Protein AF-A0A3C0GNB1-F1 (afdb_monomer_lite)

Sequence (245 aa):
MWWDGGDRAITAREKATIEEHGPSCYAIPLLPAQAVDPADPWRGLYLPARMPAPSEYGDLTHPDIPLWPDDREDALDKLVHAQGFDFHIVAGDFTEAAMDDDDELYWEELRAWNPEAPEGEWRLAWKGDTEDGPYAWFVRPMALRPEPVTPPAQGIDLRAISMESAPRDGTMLRLLVQFTDHATEDTDGAAWTIGANNHDRDGEDVWKFTGWCWAHDHFTEGKGTPVGWLPLIDGQRDAAPGVGK

Radius of gyration: 29.01 Å; chains: 1; bounding box: 73×46×78 Å

Structure (mmCIF, N/CA/C/O backbone):
data_AF-A0A3C0GNB1-F1
#
_entry.id   AF-A0A3C0GNB1-F1
#
loop_
_atom_site.group_PDB
_atom_site.id
_atom_site.type_symbol
_atom_site.label_atom_id
_atom_site.label_alt_id
_atom_site.label_comp_id
_atom_site.label_asym_id
_atom_site.label_entity_id
_atom_site.label_seq_id
_atom_site.pdbx_PDB_ins_code
_atom_site.Cartn_x
_atom_site.Cartn_y
_atom_site.Cartn_z
_atom_site.occupancy
_atom_site.B_iso_or_equiv
_atom_site.auth_seq_id
_atom_site.auth_comp_id
_atom_site.auth_asym_id
_atom_site.auth_atom_id
_atom_site.pdbx_PDB_model_num
ATOM 1 N N . MET A 1 1 ? -45.255 11.793 -23.478 1.00 52.44 1 MET A N 1
ATOM 2 C CA . MET A 1 1 ? -44.792 13.127 -23.915 1.00 52.44 1 MET A CA 1
ATOM 3 C C . MET A 1 1 ? -43.412 13.291 -23.315 1.00 52.44 1 MET A C 1
ATOM 5 O O . MET A 1 1 ? -43.283 13.064 -22.120 1.00 52.44 1 MET A O 1
ATOM 9 N N . TRP A 1 2 ? -42.394 13.492 -24.146 1.00 49.31 2 TRP A N 1
ATOM 10 C CA . TRP A 1 2 ? -40.985 13.430 -23.744 1.00 49.31 2 TRP A CA 1
ATOM 11 C C . TRP A 1 2 ? -40.424 14.854 -23.712 1.00 49.31 2 TRP A C 1
ATOM 13 O O . TRP A 1 2 ? -40.936 15.705 -24.437 1.00 49.31 2 TRP A O 1
ATOM 23 N N . TRP A 1 3 ? -39.430 15.118 -22.869 1.00 53.75 3 TRP A N 1
ATOM 24 C CA . TRP A 1 3 ? -38.877 16.456 -22.626 1.00 53.75 3 TRP A CA 1
ATOM 25 C C . TRP A 1 3 ? -37.358 16.407 -22.814 1.00 53.75 3 TRP A C 1
ATOM 27 O O . TRP A 1 3 ? -36.751 15.384 -22.505 1.00 53.75 3 TRP A O 1
ATOM 37 N N . ASP A 1 4 ? -36.758 17.470 -23.351 1.00 52.47 4 ASP A N 1
ATOM 38 C CA . ASP A 1 4 ? -35.337 17.521 -23.751 1.00 52.47 4 ASP A CA 1
ATOM 39 C C . ASP A 1 4 ? -34.354 17.798 -22.596 1.00 52.47 4 ASP A C 1
ATOM 41 O O . ASP A 1 4 ? -33.177 18.058 -22.832 1.00 52.47 4 ASP A O 1
ATOM 45 N N . GLY A 1 5 ? -34.826 17.731 -21.348 1.00 57.22 5 GLY A N 1
ATOM 46 C CA . GLY A 1 5 ? -34.067 18.146 -20.166 1.00 57.22 5 GLY A CA 1
ATOM 47 C C . GLY A 1 5 ? -34.302 19.605 -19.751 1.00 57.22 5 GLY A C 1
ATOM 48 O O . GLY A 1 5 ? -33.748 20.020 -18.736 1.00 57.22 5 GLY A O 1
ATOM 49 N N . GLY A 1 6 ? -35.152 20.356 -20.470 1.00 61.50 6 GLY A N 1
ATOM 50 C CA . GLY A 1 6 ? -35.730 21.647 -20.062 1.00 61.50 6 GLY A CA 1
ATOM 51 C C . GLY A 1 6 ? -37.261 21.738 -20.254 1.00 61.50 6 GLY A C 1
ATOM 52 O O . GLY A 1 6 ? -37.946 20.728 -20.421 1.00 61.50 6 GLY A O 1
ATOM 53 N N . ASP A 1 7 ? -37.811 22.965 -20.239 1.00 45.41 7 ASP A N 1
ATOM 54 C CA . ASP A 1 7 ? -39.261 23.283 -20.214 1.00 45.41 7 ASP A CA 1
ATOM 55 C C . ASP A 1 7 ? -39.987 23.197 -21.582 1.00 45.41 7 ASP A C 1
ATOM 57 O O . ASP A 1 7 ? -41.019 23.845 -21.796 1.00 45.41 7 ASP A O 1
ATOM 61 N N . ARG A 1 8 ? -39.515 22.380 -22.538 1.00 60.59 8 ARG A N 1
ATOM 62 C CA . ARG A 1 8 ? -40.229 22.146 -23.814 1.00 60.59 8 ARG A CA 1
ATOM 63 C C . ARG A 1 8 ? -40.469 20.665 -24.112 1.00 60.59 8 ARG A C 1
ATOM 65 O O . ARG A 1 8 ? -39.559 19.843 -24.098 1.00 60.59 8 ARG A O 1
ATOM 72 N N . ALA A 1 9 ? -41.715 20.336 -24.461 1.00 60.81 9 ALA A N 1
ATOM 73 C CA . ALA A 1 9 ? -42.089 18.997 -24.901 1.00 60.81 9 ALA A CA 1
ATOM 74 C C . ALA A 1 9 ? -41.583 18.738 -26.328 1.00 60.81 9 ALA A C 1
ATOM 76 O O . ALA A 1 9 ? -41.831 19.540 -27.235 1.00 60.81 9 ALA A O 1
ATOM 77 N N . ILE A 1 10 ? -40.930 17.593 -26.534 1.00 68.19 10 ILE A N 1
ATOM 78 C CA . ILE A 1 10 ? -40.431 17.147 -27.837 1.00 68.19 10 ILE A CA 1
ATOM 79 C C . ILE A 1 10 ? -41.327 16.074 -28.459 1.00 68.19 10 ILE A C 1
ATOM 81 O O . ILE A 1 10 ? -41.981 15.264 -27.785 1.00 68.19 10 ILE A O 1
ATOM 85 N N . THR A 1 11 ? -41.368 16.085 -29.787 1.00 70.94 11 THR A N 1
ATOM 86 C CA . THR A 1 11 ? -42.137 15.144 -30.602 1.00 70.94 11 THR A CA 1
ATOM 87 C C . THR A 1 11 ? -41.436 13.786 -30.698 1.00 70.94 11 THR A C 1
ATOM 89 O O . THR A 1 11 ? -40.232 13.658 -30.483 1.00 70.94 11 THR A O 1
ATOM 92 N N . ALA A 1 12 ? -42.183 12.736 -31.059 1.00 63.28 12 ALA A N 1
ATOM 93 C CA . ALA A 1 12 ? -41.630 11.383 -31.192 1.00 63.28 12 ALA A CA 1
ATOM 94 C C . ALA A 1 12 ? -40.513 11.279 -32.252 1.00 63.28 12 ALA A C 1
ATOM 96 O O . ALA A 1 12 ? -39.629 10.439 -32.123 1.00 63.28 12 ALA A O 1
ATOM 97 N N . ARG A 1 13 ? -40.535 12.150 -33.271 1.00 59.16 13 ARG A N 1
ATOM 98 C CA . ARG A 1 13 ? -39.501 12.207 -34.311 1.00 59.16 13 ARG A CA 1
ATOM 99 C C . ARG A 1 13 ? -38.210 12.849 -33.798 1.00 59.16 13 ARG A C 1
ATOM 101 O O . ARG A 1 13 ? -37.142 12.345 -34.102 1.00 59.16 13 ARG A O 1
ATOM 108 N N . GLU A 1 14 ? -38.312 13.904 -32.989 1.00 55.66 14 GLU A N 1
ATOM 109 C CA . GLU A 1 14 ? -37.152 14.548 -32.352 1.00 55.66 14 GLU A CA 1
ATOM 110 C C . GLU A 1 14 ? -36.492 13.624 -31.315 1.00 55.66 14 GLU A C 1
ATOM 112 O O . GLU A 1 14 ? -35.269 13.549 -31.260 1.00 55.66 14 GLU A O 1
ATOM 117 N N . LYS A 1 15 ? -37.286 12.852 -30.555 1.00 57.12 15 LYS A N 1
ATOM 118 C CA . LYS A 1 15 ? -36.757 11.830 -29.637 1.00 57.12 15 LYS A CA 1
ATOM 119 C C . LYS A 1 15 ? -35.905 10.789 -30.374 1.00 57.12 15 LYS A C 1
ATOM 121 O O . LYS A 1 15 ? -34.806 10.489 -29.924 1.00 57.12 15 LYS A O 1
ATOM 126 N N . ALA A 1 16 ? -36.399 10.276 -31.502 1.00 53.78 16 ALA A N 1
ATOM 127 C CA . ALA A 1 16 ? -35.681 9.268 -32.278 1.00 53.78 16 ALA A CA 1
ATOM 128 C C . ALA A 1 16 ? -34.313 9.784 -32.755 1.00 53.78 16 ALA A C 1
ATOM 130 O O . ALA A 1 16 ? -33.333 9.065 -32.653 1.00 53.78 16 ALA A O 1
ATOM 131 N N . THR A 1 17 ? -34.222 11.047 -33.183 1.00 52.03 17 THR A N 1
ATOM 132 C CA . THR A 1 17 ? -32.962 11.652 -33.646 1.00 52.03 17 THR A CA 1
ATOM 133 C C . THR A 1 17 ? -31.965 11.918 -32.511 1.00 52.03 17 THR A C 1
ATOM 135 O O . THR A 1 17 ? -30.764 11.801 -32.726 1.00 52.03 17 THR A O 1
ATOM 138 N N . ILE A 1 18 ? -32.431 12.237 -31.298 1.00 56.97 18 ILE A N 1
ATOM 139 C CA . ILE A 1 18 ? -31.560 12.383 -30.115 1.00 56.97 18 ILE A CA 1
ATOM 140 C C . ILE A 1 18 ? -31.020 11.020 -29.663 1.00 56.97 18 ILE A C 1
ATOM 142 O O . ILE A 1 18 ? -29.861 10.924 -29.283 1.00 56.97 18 ILE A O 1
ATOM 146 N N . GLU A 1 19 ? -31.821 9.957 -29.735 1.00 54.28 19 GLU A N 1
ATOM 147 C CA . GLU A 1 19 ? -31.348 8.594 -29.446 1.00 54.28 19 GLU A CA 1
ATOM 148 C C . GLU A 1 19 ? -30.389 8.072 -30.537 1.00 54.28 19 GLU A C 1
ATOM 150 O O . GLU A 1 19 ? -29.497 7.284 -30.237 1.00 54.28 19 GLU A O 1
ATOM 155 N N . GLU A 1 20 ? -30.514 8.554 -31.779 1.00 52.59 20 GLU A N 1
ATOM 156 C CA . GLU A 1 20 ? -29.620 8.214 -32.900 1.00 52.59 20 GLU A CA 1
ATOM 157 C C . GLU A 1 20 ? -28.304 9.026 -32.912 1.00 52.59 20 GLU A C 1
ATOM 159 O O . GLU A 1 20 ? -27.315 8.583 -33.500 1.00 52.59 20 GLU A O 1
ATOM 164 N N . HIS A 1 21 ? -28.271 10.213 -32.283 1.00 44.97 21 HIS A N 1
ATOM 165 C CA . HIS A 1 21 ? -27.144 11.166 -32.340 1.00 44.97 21 HIS A CA 1
ATOM 166 C C . HIS A 1 21 ? -26.703 11.754 -30.984 1.00 44.97 21 HIS A C 1
ATOM 168 O O . HIS A 1 21 ? -25.915 12.702 -30.951 1.00 44.97 21 HIS A O 1
ATOM 174 N N . GLY A 1 22 ? -27.168 11.205 -29.858 1.00 39.59 22 GLY A N 1
ATOM 175 C CA . GLY A 1 22 ? -26.555 11.432 -28.545 1.00 39.59 22 GLY A CA 1
ATOM 176 C C . GLY A 1 22 ? -25.079 11.022 -28.590 1.00 39.59 22 GLY A C 1
ATOM 177 O O . GLY A 1 22 ? -24.733 10.191 -29.432 1.00 39.59 22 GLY A O 1
ATOM 178 N N . PRO A 1 23 ? -24.193 11.617 -27.762 1.00 39.50 23 PRO A N 1
ATOM 179 C CA . PRO A 1 23 ? -22.756 11.398 -27.863 1.00 39.50 23 PRO A CA 1
ATOM 180 C C . PRO A 1 23 ? -22.499 9.900 -27.887 1.00 39.50 23 PRO A C 1
ATOM 182 O O . PRO A 1 23 ? -22.763 9.200 -26.912 1.00 39.50 23 PRO A O 1
ATOM 185 N N . SER A 1 24 ? -22.072 9.442 -29.063 1.00 38.28 24 SER A N 1
ATOM 186 C CA . SER A 1 24 ? -21.680 8.079 -29.356 1.00 38.28 24 SER A CA 1
ATOM 187 C C . SER A 1 24 ? -20.739 7.656 -28.241 1.00 38.28 24 SER A C 1
ATOM 189 O O . SER A 1 24 ? -19.568 8.039 -28.232 1.00 38.28 24 SER A O 1
ATOM 191 N N . CYS A 1 25 ? -21.253 6.876 -27.292 1.00 33.84 25 CYS A N 1
ATOM 192 C CA . CYS A 1 25 ? -20.433 5.933 -26.569 1.00 33.84 25 CYS A CA 1
ATOM 193 C C . CYS A 1 25 ? -19.725 5.151 -27.668 1.00 33.84 25 CYS A C 1
ATOM 195 O O . CYS A 1 25 ? -20.355 4.395 -28.405 1.00 33.84 25 CYS A O 1
ATOM 197 N N . TYR A 1 26 ? -18.445 5.457 -27.877 1.00 33.84 26 TYR A N 1
ATOM 198 C CA . TYR A 1 26 ? -17.608 4.717 -28.794 1.00 33.84 26 TYR A CA 1
ATOM 199 C C . TYR A 1 26 ? -17.811 3.251 -28.436 1.00 33.84 26 TYR A C 1
ATOM 201 O O . TYR A 1 26 ? -17.416 2.800 -27.362 1.00 33.84 26 TYR A O 1
ATOM 209 N N . ALA A 1 27 ? -18.500 2.526 -29.313 1.00 35.69 27 ALA A N 1
ATOM 210 C CA . ALA A 1 27 ? -18.442 1.089 -29.323 1.00 35.69 27 ALA A CA 1
ATOM 211 C C . ALA A 1 27 ? -16.986 0.785 -29.660 1.00 35.69 27 ALA A C 1
ATOM 213 O O . ALA A 1 27 ? -16.602 0.723 -30.828 1.00 35.69 27 ALA A O 1
ATOM 214 N N . ILE A 1 28 ? -16.157 0.680 -28.619 1.00 38.72 28 ILE A N 1
ATOM 215 C CA . ILE A 1 28 ? -14.889 -0.024 -28.703 1.00 38.72 28 ILE A CA 1
ATOM 216 C C . ILE A 1 28 ? -15.268 -1.344 -29.370 1.00 38.72 28 ILE A C 1
ATOM 218 O O . ILE A 1 28 ? -16.181 -2.008 -28.862 1.00 38.72 28 ILE A O 1
ATOM 222 N N . PRO A 1 29 ? -14.693 -1.703 -30.531 1.00 33.91 29 PRO A N 1
ATOM 223 C CA . PRO A 1 29 ? -14.950 -3.007 -31.101 1.00 33.91 29 PRO A CA 1
ATOM 224 C C . PRO A 1 29 ? -14.566 -4.014 -30.022 1.00 33.91 29 PRO A C 1
ATOM 226 O O . PRO A 1 29 ? -13.388 -4.184 -29.711 1.00 33.91 29 PRO A O 1
ATOM 229 N N . LEU A 1 30 ? -15.578 -4.622 -29.399 1.00 39.75 30 LEU A N 1
ATOM 230 C CA . LEU A 1 30 ? -15.405 -5.771 -28.538 1.00 39.75 30 LEU A CA 1
ATOM 231 C C . LEU A 1 30 ? -14.847 -6.843 -29.466 1.00 39.75 30 LEU A C 1
ATOM 233 O O . LEU A 1 30 ? -15.588 -7.549 -30.152 1.00 39.75 30 LEU A O 1
ATOM 237 N N . LEU A 1 31 ? -13.515 -6.929 -29.517 1.00 37.44 31 LEU A N 1
ATOM 238 C CA . LEU A 1 31 ? -12.833 -8.176 -29.818 1.00 37.44 31 LEU A CA 1
ATOM 239 C C . LEU A 1 31 ? -13.603 -9.265 -29.063 1.00 37.44 31 LEU A C 1
ATOM 241 O O . LEU A 1 31 ? -14.002 -9.008 -27.921 1.00 37.44 31 LEU A O 1
ATOM 245 N N . PRO A 1 32 ? -13.883 -10.430 -29.676 1.00 37.31 32 PRO A N 1
ATOM 246 C CA . PRO A 1 32 ? -14.621 -11.478 -28.990 1.00 37.31 32 PRO A CA 1
ATOM 247 C C . PRO A 1 32 ? -13.953 -11.684 -27.637 1.00 37.31 32 PRO A C 1
ATOM 249 O O . PRO A 1 32 ? -12.764 -12.002 -27.594 1.00 37.31 32 PRO A O 1
ATOM 252 N N . ALA A 1 33 ? -14.693 -11.400 -26.559 1.00 48.06 33 ALA A N 1
ATOM 253 C CA . ALA A 1 33 ? -14.208 -11.595 -25.210 1.00 48.06 33 ALA A CA 1
ATOM 254 C C . ALA A 1 33 ? -13.782 -13.057 -25.153 1.00 48.06 33 ALA A C 1
ATOM 256 O O . ALA A 1 33 ? -14.626 -13.954 -25.236 1.00 48.06 33 ALA A O 1
ATOM 257 N N . GLN A 1 34 ? -12.471 -13.306 -25.135 1.00 53.78 34 GLN A N 1
ATOM 258 C CA . GLN A 1 34 ? -11.990 -14.638 -24.826 1.00 53.78 34 GLN A CA 1
ATOM 259 C C . GLN A 1 34 ? -12.658 -14.997 -23.506 1.00 53.78 34 GLN A C 1
ATOM 261 O O . GLN A 1 34 ? -12.679 -14.176 -22.590 1.00 53.78 34 GLN A O 1
ATOM 266 N N . ALA A 1 35 ? -13.297 -16.164 -23.454 1.00 54.47 35 ALA A N 1
ATOM 267 C CA . ALA A 1 35 ? -13.901 -16.635 -22.225 1.00 54.47 35 ALA A CA 1
ATOM 268 C C . ALA A 1 35 ? -12.778 -16.724 -21.186 1.00 54.47 35 ALA A C 1
ATOM 270 O O . ALA A 1 35 ? -11.942 -17.622 -21.252 1.00 54.47 35 ALA A O 1
ATOM 271 N N . VAL A 1 36 ? -12.710 -15.729 -20.303 1.00 64.56 36 VAL A N 1
ATOM 272 C CA . VAL A 1 36 ? -11.758 -15.703 -19.203 1.00 64.56 36 VAL A CA 1
ATOM 273 C C . VAL A 1 36 ? -12.178 -16.821 -18.265 1.00 64.56 36 VAL A C 1
ATOM 275 O O . VAL A 1 36 ? -13.331 -16.861 -17.828 1.00 64.56 36 VAL A O 1
ATOM 278 N N . ASP A 1 37 ? -11.266 -17.752 -18.003 1.00 75.75 37 ASP A N 1
ATOM 279 C CA . ASP A 1 37 ? -11.491 -18.787 -17.006 1.00 75.75 37 ASP A CA 1
ATOM 280 C C . ASP A 1 37 ? -11.732 -18.099 -15.651 1.00 75.75 37 ASP A C 1
ATOM 282 O O . ASP A 1 37 ? -10.866 -17.352 -15.197 1.00 75.75 37 ASP A O 1
ATOM 286 N N . PRO A 1 38 ? -12.884 -18.298 -14.987 1.00 72.06 38 PRO A N 1
ATOM 287 C CA . PRO A 1 38 ? -13.126 -17.710 -13.672 1.00 72.06 38 PRO A CA 1
ATOM 288 C C . PRO A 1 38 ? -12.133 -18.194 -12.604 1.00 72.06 38 PRO A C 1
ATOM 290 O O . PRO A 1 38 ? -12.030 -17.559 -11.556 1.00 72.06 38 PRO A O 1
ATOM 293 N N . ALA A 1 39 ? -11.417 -19.297 -12.847 1.00 80.19 39 ALA A N 1
ATOM 294 C CA . ALA A 1 39 ? -10.332 -19.764 -11.994 1.00 80.19 39 ALA A CA 1
ATOM 295 C C . ALA A 1 39 ? -8.981 -19.087 -12.291 1.00 80.19 39 ALA A C 1
ATOM 297 O O . ALA A 1 39 ? -8.066 -19.237 -11.484 1.00 80.19 39 ALA A O 1
ATOM 298 N N . ASP A 1 40 ? -8.833 -18.351 -13.402 1.00 86.12 40 ASP A N 1
ATOM 299 C CA . ASP A 1 40 ? -7.617 -17.589 -13.698 1.00 86.12 40 ASP A CA 1
ATOM 300 C C . ASP A 1 40 ? -7.541 -16.357 -12.780 1.00 86.12 40 ASP A C 1
ATOM 302 O O . ASP A 1 40 ? -8.306 -15.402 -12.964 1.00 86.12 40 ASP A O 1
ATOM 306 N N . PRO A 1 41 ? -6.602 -16.314 -11.815 1.00 89.00 41 PRO A N 1
ATOM 307 C CA . PRO A 1 41 ? -6.480 -15.177 -10.909 1.00 89.00 41 PRO A CA 1
ATOM 308 C C . PRO A 1 41 ? -6.083 -13.888 -11.649 1.00 89.00 41 PRO A C 1
ATOM 310 O O . PRO A 1 41 ? -6.393 -12.786 -11.188 1.00 89.00 41 PRO A O 1
ATOM 313 N N . TRP A 1 42 ? -5.446 -14.005 -12.819 1.00 92.88 42 TRP A N 1
ATOM 314 C CA . TRP A 1 42 ? -5.079 -12.871 -13.665 1.00 92.88 42 TRP A CA 1
ATOM 315 C C . TRP A 1 42 ? -6.257 -12.321 -14.460 1.00 92.88 42 TRP A C 1
ATOM 317 O O . TRP A 1 42 ? -6.206 -11.171 -14.889 1.00 92.88 42 TRP A O 1
ATOM 327 N N . ARG A 1 43 ? -7.329 -13.101 -14.631 1.00 91.88 43 ARG A N 1
ATOM 328 C CA . ARG A 1 43 ? -8.531 -12.730 -15.389 1.00 91.88 43 ARG A CA 1
ATOM 329 C C . ARG A 1 43 ? -8.219 -12.244 -16.814 1.00 91.88 43 ARG A C 1
ATOM 331 O O . ARG A 1 43 ? -8.878 -11.337 -17.320 1.00 91.88 43 ARG A O 1
ATOM 338 N N . GLY A 1 44 ? -7.189 -12.806 -17.450 1.00 89.69 44 GLY A N 1
ATOM 339 C CA . GLY A 1 44 ? -6.701 -12.356 -18.763 1.00 89.69 44 GLY A CA 1
ATOM 340 C C . GLY A 1 44 ? -6.022 -10.975 -18.788 1.00 89.69 44 GLY A C 1
ATOM 341 O O . GLY A 1 44 ? -5.729 -10.465 -19.874 1.00 89.69 44 GLY A O 1
ATOM 342 N N . LEU A 1 45 ? -5.757 -10.372 -17.626 1.00 92.62 45 LEU A N 1
ATOM 343 C CA . LEU A 1 45 ? -5.052 -9.097 -17.491 1.00 92.62 45 LEU A CA 1
ATOM 344 C C . LEU A 1 45 ? -3.542 -9.301 -17.334 1.00 92.62 45 LEU A C 1
ATOM 346 O O . LEU A 1 45 ? -3.071 -10.359 -16.898 1.00 92.62 45 LEU A O 1
ATOM 350 N N . TYR A 1 46 ? -2.784 -8.264 -17.683 1.00 94.50 46 TYR A N 1
ATOM 351 C CA . TYR A 1 46 ? -1.327 -8.205 -17.573 1.00 94.50 46 TYR A CA 1
ATOM 352 C C . TYR A 1 46 ? -0.642 -9.398 -18.245 1.00 94.50 46 TYR A C 1
ATOM 354 O O . TYR A 1 46 ? 0.298 -9.982 -17.710 1.00 94.50 46 TYR A O 1
ATOM 362 N N . LEU A 1 47 ? -1.169 -9.856 -19.382 1.00 94.31 47 LEU A N 1
ATOM 363 C CA . LEU A 1 47 ? -0.560 -10.946 -20.138 1.00 94.31 47 LEU A CA 1
ATOM 364 C C . LEU A 1 47 ? 0.738 -10.436 -20.777 1.00 94.31 47 LEU A C 1
ATOM 366 O O . LEU A 1 47 ? 0.658 -9.514 -21.582 1.00 94.31 47 LEU A O 1
ATOM 370 N N . PRO A 1 48 ? 1.910 -11.059 -20.544 1.00 92.88 48 PRO A N 1
ATOM 371 C CA . PRO A 1 48 ? 3.174 -10.557 -21.094 1.00 92.88 48 PRO A CA 1
ATOM 372 C C . PRO A 1 48 ? 3.158 -10.399 -22.622 1.00 92.88 48 PRO A C 1
ATOM 374 O O . PRO A 1 48 ? 3.751 -9.476 -23.161 1.00 92.88 48 PRO A O 1
ATOM 377 N N . ALA A 1 49 ? 2.405 -11.251 -23.326 1.00 94.00 49 ALA A N 1
ATOM 378 C CA . ALA A 1 49 ? 2.228 -11.176 -24.776 1.00 94.00 49 ALA A CA 1
ATOM 379 C C . ALA A 1 49 ? 1.425 -9.949 -25.265 1.00 94.00 49 ALA A C 1
ATOM 381 O O . ALA A 1 49 ? 1.413 -9.679 -26.464 1.00 94.00 49 ALA A O 1
ATOM 382 N N . ARG A 1 50 ? 0.724 -9.237 -24.371 1.00 93.81 50 ARG A N 1
ATOM 383 C CA . ARG A 1 50 ? 0.011 -7.980 -24.657 1.00 93.81 50 ARG A CA 1
ATOM 384 C C . ARG A 1 50 ? 0.859 -6.741 -24.360 1.00 93.81 50 ARG A C 1
ATOM 386 O O . ARG A 1 50 ? 0.404 -5.641 -24.669 1.00 93.81 50 ARG A O 1
ATOM 393 N N . MET A 1 51 ? 2.057 -6.907 -23.794 1.00 94.69 51 MET A N 1
ATOM 394 C CA . MET A 1 51 ? 2.997 -5.807 -23.608 1.00 94.69 51 MET A CA 1
ATOM 395 C C . MET A 1 51 ? 3.433 -5.270 -24.983 1.00 94.69 51 MET A C 1
ATOM 397 O O . MET A 1 51 ? 3.906 -6.056 -25.812 1.00 94.69 51 MET A O 1
ATOM 401 N N . PRO A 1 52 ? 3.270 -3.964 -25.259 1.00 94.19 52 PRO A N 1
ATOM 402 C CA . PRO A 1 52 ? 3.788 -3.350 -26.474 1.00 94.19 52 PRO A CA 1
ATOM 403 C C . PRO A 1 52 ? 5.315 -3.455 -26.571 1.00 94.19 52 PRO A C 1
ATOM 405 O O . PRO A 1 52 ? 6.004 -3.704 -25.582 1.00 94.19 52 PRO A O 1
ATOM 408 N N . ALA A 1 53 ? 5.853 -3.243 -27.773 1.00 94.25 53 ALA A N 1
ATOM 409 C CA . ALA A 1 53 ? 7.292 -3.056 -27.931 1.00 94.25 53 ALA A CA 1
ATOM 410 C C . ALA A 1 53 ? 7.751 -1.791 -27.173 1.00 94.25 53 ALA A C 1
ATOM 412 O O . ALA A 1 53 ? 6.960 -0.846 -27.086 1.00 94.25 53 ALA A O 1
ATOM 413 N N . PRO A 1 54 ? 8.997 -1.754 -26.660 1.00 93.75 54 PRO A N 1
ATOM 414 C CA . PRO A 1 54 ? 9.519 -0.576 -25.980 1.00 93.75 54 PRO A CA 1
ATOM 415 C C . PRO A 1 54 ? 9.462 0.689 -26.845 1.00 93.75 54 PRO A C 1
ATOM 417 O O . PRO A 1 54 ? 9.583 0.607 -28.073 1.00 93.75 54 PRO A O 1
ATOM 420 N N . SER A 1 55 ? 9.328 1.850 -26.200 1.00 94.00 55 SER A N 1
ATOM 421 C CA . SER A 1 55 ? 9.513 3.159 -26.840 1.00 94.00 55 SER A CA 1
ATOM 422 C C . SER A 1 55 ? 10.960 3.336 -27.335 1.00 94.00 55 SER A C 1
ATOM 424 O O . SER A 1 55 ? 11.844 2.526 -27.042 1.00 94.00 55 SER A O 1
ATOM 426 N N . GLU A 1 56 ? 11.242 4.424 -28.059 1.00 92.88 56 GLU A N 1
ATOM 427 C CA . GLU A 1 56 ? 12.623 4.784 -28.432 1.00 92.88 56 GLU A CA 1
ATOM 428 C C . GLU A 1 56 ? 13.530 5.061 -27.216 1.00 92.88 56 GLU A C 1
ATOM 430 O O . GLU A 1 56 ? 14.749 4.881 -27.283 1.00 92.88 56 GLU A O 1
ATOM 435 N N . TYR A 1 57 ? 12.923 5.426 -26.086 1.00 90.44 57 TYR A N 1
ATOM 436 C CA . TYR A 1 57 ? 13.587 5.659 -24.806 1.00 90.44 57 TYR A CA 1
ATOM 437 C C . TYR A 1 57 ? 13.685 4.385 -23.952 1.00 90.44 57 TYR A C 1
ATOM 439 O O . TYR A 1 57 ? 14.436 4.345 -22.986 1.00 90.44 57 TYR A O 1
ATOM 447 N N . GLY A 1 58 ? 13.024 3.294 -24.356 1.00 92.06 58 GLY A N 1
ATOM 448 C CA . GLY A 1 58 ? 13.047 2.014 -23.642 1.00 92.06 58 GLY A CA 1
ATOM 449 C C . GLY A 1 58 ? 11.887 1.806 -22.669 1.00 92.06 58 GLY A C 1
ATOM 450 O O . GLY A 1 58 ? 11.892 0.805 -21.942 1.00 92.06 58 GLY A O 1
ATOM 451 N N . ASP A 1 59 ? 10.896 2.702 -22.686 1.00 94.25 59 ASP A N 1
ATOM 452 C CA . ASP A 1 59 ? 9.713 2.623 -21.831 1.00 94.25 59 ASP A CA 1
ATOM 453 C C . ASP A 1 59 ? 8.794 1.485 -22.251 1.00 94.25 59 ASP A C 1
ATOM 455 O O . ASP A 1 59 ? 8.639 1.171 -23.434 1.00 94.25 59 ASP A O 1
ATOM 459 N N . LEU A 1 60 ? 8.117 0.908 -21.269 1.00 95.62 60 LEU A N 1
ATOM 460 C CA . LEU A 1 60 ? 7.093 -0.106 -21.441 1.00 95.62 60 LEU A CA 1
ATOM 461 C C . LEU A 1 60 ? 5.865 0.292 -20.638 1.00 95.62 60 LEU A C 1
ATOM 463 O O . LEU A 1 60 ? 5.960 0.681 -19.480 1.00 95.62 60 LEU A O 1
ATOM 467 N N . THR A 1 61 ? 4.687 0.151 -21.235 1.00 94.62 61 THR A N 1
ATOM 468 C CA . THR A 1 61 ? 3.415 0.394 -20.550 1.00 94.62 61 THR A CA 1
ATOM 469 C C . THR A 1 61 ? 2.417 -0.674 -20.957 1.00 94.62 61 THR A C 1
ATOM 471 O O . THR A 1 61 ? 2.040 -0.789 -22.125 1.00 94.62 61 THR A O 1
ATOM 474 N N . HIS A 1 62 ? 1.982 -1.477 -19.989 1.00 95.81 62 HIS A N 1
ATOM 475 C CA . HIS A 1 62 ? 0.976 -2.494 -20.230 1.00 95.81 62 HIS A CA 1
ATOM 476 C C . HIS A 1 62 ? -0.400 -1.832 -20.416 1.00 95.81 62 HIS A C 1
ATOM 478 O O . HIS A 1 62 ? -0.819 -1.062 -19.551 1.00 95.81 62 HIS A O 1
ATOM 484 N N . PRO A 1 63 ? -1.185 -2.192 -21.449 1.00 94.06 63 PRO A N 1
ATOM 485 C CA . PRO A 1 63 ? -2.502 -1.593 -21.718 1.00 94.06 63 PRO A CA 1
ATOM 486 C C . PRO A 1 63 ? -3.584 -1.900 -20.669 1.00 94.06 63 PRO A C 1
ATOM 488 O O . PRO A 1 63 ? -4.715 -1.453 -20.813 1.00 94.06 63 PRO A O 1
ATOM 491 N N . ASP A 1 64 ? -3.258 -2.699 -19.651 1.00 94.62 64 ASP A N 1
ATOM 492 C CA . ASP A 1 64 ? -4.189 -3.055 -18.571 1.00 94.62 64 ASP A CA 1
ATOM 493 C C . ASP A 1 64 ? -3.928 -2.238 -17.300 1.00 94.62 64 ASP A C 1
ATOM 495 O O . ASP A 1 64 ? -4.657 -2.402 -16.321 1.00 94.62 64 ASP A O 1
ATOM 499 N N . ILE A 1 65 ? -2.903 -1.373 -17.306 1.00 90.94 65 ILE A N 1
ATOM 500 C CA . ILE A 1 65 ? -2.710 -0.391 -16.241 1.00 90.94 65 ILE A CA 1
ATOM 501 C C . ILE A 1 65 ? -3.944 0.515 -16.214 1.00 90.94 65 ILE A C 1
ATOM 503 O O . ILE A 1 65 ? -4.291 1.100 -17.244 1.00 90.94 65 ILE A O 1
ATOM 507 N N . PRO A 1 66 ? -4.636 0.614 -15.067 1.00 88.81 66 PRO A N 1
ATOM 508 C CA . PRO A 1 66 ? -5.785 1.489 -14.949 1.00 88.81 66 PRO A CA 1
ATOM 509 C C . PRO A 1 66 ? -5.333 2.949 -14.997 1.00 88.81 66 PRO A C 1
ATOM 511 O O . PRO A 1 66 ? -4.323 3.314 -14.406 1.00 88.81 66 PRO A O 1
ATOM 514 N N . LEU A 1 67 ? -6.114 3.784 -15.670 1.00 82.75 67 LEU A N 1
ATOM 515 C CA . LEU A 1 67 ? -5.908 5.225 -15.736 1.00 82.75 67 LEU A CA 1
ATOM 516 C C . LEU A 1 67 ? -7.136 5.920 -15.163 1.00 82.75 67 LEU A C 1
ATOM 518 O O . LEU A 1 67 ? -8.264 5.422 -15.287 1.00 82.75 67 LEU A O 1
ATOM 522 N N . TRP A 1 68 ? -6.928 7.071 -14.537 1.00 78.31 68 TRP A N 1
ATOM 523 C CA . TRP A 1 68 ? -8.043 7.935 -14.195 1.00 78.31 68 TRP A CA 1
ATOM 524 C C . TRP A 1 68 ? -8.642 8.556 -15.470 1.00 78.31 68 TRP A C 1
ATOM 526 O O . TRP A 1 68 ? -7.913 8.804 -16.427 1.00 78.31 68 TRP A O 1
ATOM 536 N N . PRO A 1 69 ? -9.959 8.829 -15.517 1.00 77.19 69 PRO A N 1
ATOM 537 C CA . PRO A 1 69 ? -10.597 9.420 -16.699 1.00 77.19 69 PRO A CA 1
ATOM 538 C C . PRO A 1 69 ? -10.084 10.814 -17.088 1.00 77.19 69 PRO A C 1
ATOM 540 O O . PRO A 1 69 ? -10.374 11.280 -18.186 1.00 77.19 69 PRO A O 1
ATOM 543 N N . ASP A 1 70 ? -9.412 11.498 -16.165 1.00 77.44 70 ASP A N 1
ATOM 544 C CA . ASP A 1 70 ? -8.807 12.820 -16.312 1.00 77.44 70 ASP A CA 1
ATOM 545 C C . ASP A 1 70 ? -7.270 12.767 -16.383 1.00 77.44 70 ASP A C 1
ATOM 547 O O . ASP A 1 70 ? -6.620 13.786 -16.170 1.00 77.44 70 ASP A O 1
ATOM 551 N N . ASP A 1 71 ? -6.703 11.591 -16.675 1.00 66.38 71 ASP A N 1
ATOM 552 C CA . ASP A 1 71 ? -5.269 11.347 -16.900 1.00 66.38 71 ASP A CA 1
ATOM 553 C C . ASP A 1 71 ? -4.345 11.719 -15.729 1.00 66.38 71 ASP A C 1
ATOM 555 O O . ASP A 1 71 ? -3.126 11.768 -15.878 1.00 66.38 71 ASP A O 1
ATOM 559 N N . ARG A 1 72 ? -4.895 11.964 -14.537 1.00 74.12 72 ARG A N 1
ATOM 560 C CA . ARG A 1 72 ? -4.076 12.133 -13.334 1.00 74.12 72 ARG A CA 1
ATOM 561 C C . ARG A 1 72 ? -3.375 10.817 -12.988 1.00 74.12 72 ARG A C 1
ATOM 563 O O . ARG A 1 72 ? -3.912 9.735 -13.217 1.00 74.12 72 ARG A O 1
ATOM 570 N N . GLU A 1 73 ? -2.189 10.916 -12.403 1.00 67.12 73 GLU A N 1
ATOM 571 C CA . GLU A 1 73 ? -1.347 9.761 -12.052 1.00 67.12 73 GLU A CA 1
ATOM 572 C C . GLU A 1 73 ? -1.315 9.493 -10.537 1.00 67.12 73 GLU A C 1
ATOM 574 O O . GLU A 1 73 ? -0.687 8.542 -10.065 1.00 67.12 73 GLU A O 1
ATOM 579 N N . ASP A 1 74 ? -2.025 10.303 -9.745 1.00 73.81 74 ASP A N 1
ATOM 580 C CA . ASP A 1 74 ? -2.085 10.136 -8.300 1.00 73.81 74 ASP A CA 1
ATOM 581 C C . ASP A 1 74 ? -2.813 8.845 -7.911 1.00 73.81 74 ASP A C 1
ATOM 583 O O . ASP A 1 74 ? -3.856 8.472 -8.454 1.00 73.81 74 ASP A O 1
ATOM 587 N N . ALA A 1 75 ? -2.268 8.165 -6.902 1.00 76.06 75 ALA A N 1
ATOM 588 C CA . ALA A 1 75 ? -2.863 6.971 -6.313 1.00 76.06 75 ALA A CA 1
ATOM 589 C C . ALA A 1 75 ? -3.094 5.801 -7.297 1.00 76.06 75 ALA A C 1
ATOM 591 O O . ALA A 1 75 ? -4.065 5.046 -7.156 1.00 76.06 75 ALA A O 1
ATOM 592 N N . LEU A 1 76 ? -2.209 5.631 -8.287 1.00 81.88 76 LEU A N 1
ATOM 593 C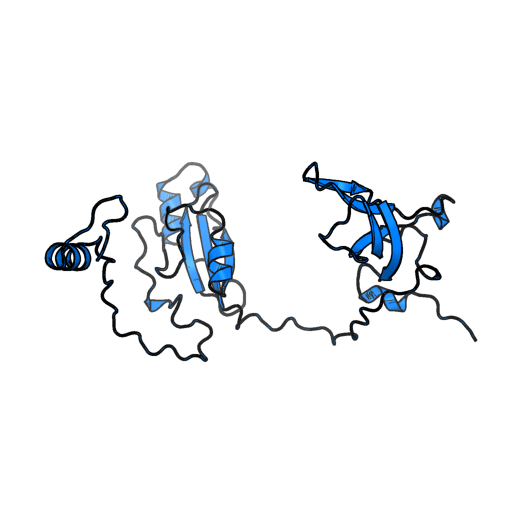 CA . LEU A 1 76 ? -2.242 4.493 -9.210 1.00 81.88 76 LEU A CA 1
ATOM 594 C C . LEU A 1 76 ? -2.211 3.139 -8.480 1.00 81.88 76 LEU A C 1
ATOM 596 O O . LEU A 1 76 ? -2.919 2.207 -8.862 1.00 81.88 76 LEU A O 1
ATOM 600 N N . ASP A 1 77 ? -1.458 3.051 -7.384 1.00 83.31 77 ASP A N 1
ATOM 601 C CA . ASP A 1 77 ? -1.426 1.900 -6.479 1.00 83.31 77 ASP A CA 1
ATOM 602 C C . ASP A 1 77 ? -2.836 1.504 -6.007 1.00 83.31 77 ASP A C 1
ATOM 604 O O . ASP A 1 77 ? -3.187 0.322 -6.011 1.00 83.31 77 ASP A O 1
ATOM 608 N N . LYS A 1 78 ? -3.690 2.485 -5.687 1.00 85.19 78 LYS A N 1
ATOM 609 C CA . LYS A 1 78 ? -5.077 2.249 -5.257 1.00 85.19 78 LYS A CA 1
ATOM 610 C C . LYS A 1 78 ? -5.959 1.761 -6.397 1.00 85.19 78 LYS A C 1
ATOM 612 O O . LYS A 1 78 ? -6.839 0.936 -6.158 1.00 85.19 78 LYS A O 1
ATOM 617 N N . LEU A 1 79 ? -5.743 2.242 -7.623 1.00 88.31 79 LEU A N 1
ATOM 618 C CA . LEU A 1 79 ? -6.476 1.753 -8.794 1.00 88.31 79 LEU A CA 1
ATOM 619 C C . LEU A 1 79 ? -6.112 0.299 -9.113 1.00 88.31 79 LEU A C 1
ATOM 621 O O . LEU A 1 79 ? -7.002 -0.527 -9.321 1.00 88.31 79 LEU A O 1
ATOM 625 N N . VAL A 1 80 ? -4.819 -0.030 -9.094 1.00 91.12 80 VAL A N 1
ATOM 626 C CA . VAL A 1 80 ? -4.323 -1.404 -9.279 1.00 91.12 80 VAL A CA 1
ATOM 627 C C . VAL A 1 80 ? -4.854 -2.319 -8.170 1.00 91.12 80 VAL A C 1
ATOM 629 O O . VAL A 1 80 ? -5.334 -3.426 -8.437 1.00 91.12 80 VAL A O 1
ATOM 632 N N . HIS A 1 81 ? -4.870 -1.830 -6.929 1.00 89.25 81 HIS A N 1
ATOM 633 C CA . HIS A 1 81 ? -5.419 -2.563 -5.790 1.00 89.25 81 HIS A CA 1
ATOM 634 C C . HIS A 1 81 ? -6.924 -2.801 -5.914 1.00 89.25 81 HIS A C 1
ATOM 636 O O . HIS A 1 81 ? -7.383 -3.930 -5.741 1.00 89.25 81 HIS A O 1
ATOM 642 N N . ALA A 1 82 ? -7.692 -1.785 -6.315 1.00 87.38 82 ALA A N 1
ATOM 643 C CA . ALA A 1 82 ? -9.124 -1.908 -6.590 1.00 87.38 82 ALA A CA 1
ATOM 644 C C . ALA A 1 82 ? -9.420 -2.868 -7.755 1.00 87.38 82 ALA A C 1
ATOM 646 O O . ALA A 1 82 ? -10.451 -3.544 -7.756 1.00 87.38 82 ALA A O 1
ATOM 647 N N . GLN A 1 83 ? -8.505 -2.984 -8.723 1.00 90.31 83 GLN A N 1
ATOM 648 C CA . GLN A 1 83 ? -8.588 -3.986 -9.782 1.00 90.31 83 GLN A CA 1
ATOM 649 C C . GLN A 1 83 ? -8.340 -5.407 -9.249 1.00 90.31 83 GLN A C 1
ATOM 651 O O . GLN A 1 83 ? -8.700 -6.357 -9.939 1.00 90.31 83 GLN A O 1
ATOM 656 N N . GLY A 1 84 ? -7.796 -5.587 -8.040 1.00 91.44 84 GLY A N 1
ATOM 657 C CA . GLY A 1 84 ? -7.546 -6.881 -7.388 1.00 91.44 84 GLY A CA 1
ATOM 658 C C . GLY A 1 84 ? -6.097 -7.367 -7.479 1.00 91.44 84 GLY A C 1
ATOM 659 O O . GLY A 1 84 ? -5.854 -8.578 -7.425 1.00 91.44 84 GLY A O 1
ATOM 660 N N . PHE A 1 85 ? -5.144 -6.449 -7.651 1.00 95.00 85 PHE A N 1
ATOM 661 C CA . PHE A 1 85 ? -3.721 -6.749 -7.779 1.00 95.00 85 PHE A CA 1
ATOM 662 C C . PHE A 1 85 ? -2.897 -6.081 -6.674 1.00 95.00 85 PHE A C 1
ATOM 664 O O . PHE A 1 85 ? -3.187 -4.977 -6.227 1.00 95.00 85 PHE A O 1
ATOM 671 N N . ASP A 1 86 ? -1.849 -6.765 -6.236 1.00 94.19 86 ASP A N 1
ATOM 672 C CA . ASP A 1 86 ? -0.731 -6.145 -5.539 1.00 94.19 86 ASP A CA 1
ATOM 673 C C . ASP A 1 86 ? 0.098 -5.315 -6.512 1.00 94.19 86 ASP A C 1
ATOM 675 O O . ASP A 1 86 ? 0.187 -5.652 -7.693 1.00 94.19 86 ASP A O 1
ATOM 679 N N . PHE A 1 87 ? 0.739 -4.278 -5.982 1.00 93.50 87 PHE A N 1
ATOM 680 C CA . PHE A 1 87 ? 1.605 -3.364 -6.712 1.00 93.50 87 PHE A CA 1
ATOM 681 C C . PHE A 1 87 ? 2.970 -3.297 -6.022 1.00 93.50 87 PHE A C 1
ATOM 683 O O . PHE A 1 87 ? 3.046 -3.229 -4.793 1.00 93.50 87 PHE A O 1
ATOM 690 N N . HIS A 1 88 ? 4.044 -3.353 -6.802 1.00 94.44 88 HIS A N 1
ATOM 691 C CA . HIS A 1 88 ? 5.412 -3.283 -6.303 1.00 94.44 88 HIS A CA 1
ATOM 692 C C . HIS A 1 88 ? 6.272 -2.428 -7.229 1.00 94.44 88 HIS A C 1
ATOM 694 O O . HIS A 1 88 ? 6.193 -2.570 -8.447 1.00 94.44 88 HIS A O 1
ATOM 700 N N . ILE A 1 89 ? 7.095 -1.559 -6.647 1.00 94.12 89 ILE A N 1
ATOM 701 C CA . ILE A 1 89 ? 7.972 -0.640 -7.374 1.00 94.12 89 ILE A CA 1
ATOM 702 C C . ILE A 1 89 ? 9.416 -1.105 -7.189 1.00 94.12 89 ILE A C 1
ATOM 704 O O . ILE A 1 89 ? 9.837 -1.380 -6.067 1.00 94.12 89 ILE A O 1
ATOM 708 N N . VAL A 1 90 ? 10.166 -1.154 -8.285 1.00 96.00 90 VAL A N 1
ATOM 709 C CA . VAL A 1 90 ? 11.607 -1.419 -8.309 1.00 96.00 90 VAL A CA 1
ATOM 710 C C . VAL A 1 90 ? 12.299 -0.202 -8.913 1.00 96.00 90 VAL A C 1
ATOM 712 O O . VAL A 1 90 ? 11.944 0.209 -10.015 1.00 96.00 90 VAL A O 1
ATOM 715 N N . ALA A 1 91 ? 13.261 0.373 -8.194 1.00 95.31 91 ALA A N 1
ATOM 716 C CA . ALA A 1 91 ? 14.122 1.434 -8.714 1.00 95.31 91 ALA A CA 1
ATOM 717 C C . ALA A 1 91 ? 15.233 0.837 -9.592 1.00 95.31 91 ALA A C 1
ATOM 719 O O . ALA A 1 91 ? 15.746 -0.246 -9.291 1.00 95.31 91 ALA A O 1
ATOM 720 N N . GLY A 1 92 ? 15.597 1.530 -10.667 1.00 92.81 92 GLY A N 1
ATOM 721 C CA . GLY A 1 92 ? 16.766 1.202 -11.473 1.00 92.81 92 GLY A CA 1
ATOM 722 C C . GLY A 1 92 ? 18.052 1.586 -10.748 1.00 92.81 92 GLY A C 1
ATOM 723 O O . GLY A 1 92 ? 18.157 2.674 -10.192 1.00 92.81 92 GLY A O 1
ATOM 724 N N . ASP A 1 93 ? 19.026 0.679 -10.754 1.00 92.56 93 ASP A N 1
ATOM 725 C CA . ASP A 1 93 ? 20.375 0.927 -10.239 1.00 92.56 93 ASP A CA 1
ATOM 726 C C . ASP A 1 93 ? 21.282 1.292 -11.419 1.00 92.56 93 ASP A C 1
ATOM 728 O O . ASP A 1 93 ? 21.864 0.417 -12.065 1.00 92.56 93 ASP A O 1
ATOM 732 N N . PHE A 1 94 ? 21.262 2.573 -11.792 1.00 91.44 94 PHE A N 1
ATOM 733 C CA . PHE A 1 94 ? 21.983 3.100 -12.954 1.00 91.44 94 PHE A CA 1
ATOM 734 C C . PHE A 1 94 ? 23.323 3.671 -12.508 1.00 91.44 94 PHE A C 1
ATOM 736 O O . PHE A 1 94 ? 23.513 4.031 -11.342 1.00 91.44 94 PHE A O 1
ATOM 743 N N . THR A 1 95 ? 24.286 3.734 -13.422 1.00 90.12 95 THR A N 1
ATOM 744 C CA . THR A 1 95 ? 25.621 4.214 -13.066 1.00 90.12 95 THR A CA 1
ATOM 745 C C . THR A 1 95 ? 25.603 5.694 -12.683 1.00 90.12 95 THR A C 1
ATOM 747 O O . THR A 1 95 ? 24.852 6.490 -13.236 1.00 90.12 95 THR A O 1
ATOM 750 N N . GLU A 1 96 ? 26.484 6.095 -11.761 1.00 86.50 96 GLU A N 1
ATOM 751 C CA . GLU A 1 96 ? 26.647 7.506 -11.366 1.00 86.50 96 GLU A CA 1
ATOM 752 C C . GLU A 1 96 ? 26.924 8.406 -12.588 1.00 86.50 96 GLU A C 1
ATOM 754 O O . GLU A 1 96 ? 26.384 9.498 -12.693 1.00 86.50 96 GLU A O 1
ATOM 759 N N . ALA A 1 97 ? 27.674 7.900 -13.576 1.00 87.19 97 ALA A N 1
ATOM 760 C CA . ALA A 1 97 ? 27.944 8.613 -14.824 1.00 87.19 97 ALA A CA 1
ATOM 761 C C . ALA A 1 97 ? 26.682 8.852 -15.673 1.00 87.19 97 ALA A C 1
ATOM 763 O O . ALA A 1 97 ? 26.550 9.919 -16.269 1.00 87.19 97 ALA A O 1
ATOM 764 N N . ALA A 1 98 ? 25.769 7.879 -15.719 1.00 86.06 98 ALA A N 1
ATOM 765 C CA . ALA A 1 98 ? 24.476 8.026 -16.378 1.00 86.06 98 ALA A CA 1
ATOM 766 C C . ALA A 1 98 ? 23.554 8.992 -15.620 1.00 86.06 98 ALA A C 1
ATOM 768 O O . ALA A 1 98 ? 22.758 9.688 -16.237 1.00 86.06 98 ALA A O 1
ATOM 769 N N . MET A 1 99 ? 23.667 9.043 -14.290 1.00 84.19 99 MET A N 1
ATOM 770 C CA . MET A 1 99 ? 22.834 9.900 -13.444 1.00 84.19 99 MET A CA 1
ATOM 771 C C . MET A 1 99 ? 23.277 11.370 -13.402 1.00 84.19 99 MET A C 1
ATOM 773 O O . MET A 1 99 ? 22.434 12.233 -13.165 1.00 84.19 99 MET A O 1
ATOM 777 N N . ASP A 1 100 ? 24.569 11.658 -13.594 1.00 80.88 100 ASP A N 1
ATOM 778 C CA . ASP A 1 100 ? 25.126 12.996 -13.353 1.00 80.88 100 ASP A CA 1
ATOM 779 C C . ASP A 1 100 ? 25.076 13.943 -14.567 1.00 80.88 100 ASP A C 1
ATOM 781 O O . ASP A 1 100 ? 24.713 15.102 -14.388 1.00 80.88 100 ASP A O 1
ATOM 785 N N . ASP A 1 101 ? 25.471 13.513 -15.776 1.00 66.44 101 ASP A N 1
ATOM 786 C CA . ASP A 1 101 ? 25.750 14.465 -16.877 1.00 66.44 101 ASP A CA 1
ATOM 787 C C . ASP A 1 101 ? 25.599 13.904 -18.318 1.00 66.44 101 ASP A C 1
ATOM 789 O O . ASP A 1 101 ? 25.816 14.650 -19.280 1.00 66.44 101 ASP A O 1
ATOM 793 N N . ASP A 1 102 ? 25.257 12.621 -18.514 1.00 80.81 102 ASP A N 1
ATOM 794 C CA . ASP A 1 102 ? 25.185 11.996 -19.850 1.00 80.81 102 ASP A CA 1
ATOM 795 C C . ASP A 1 102 ? 23.802 11.395 -20.156 1.00 80.81 102 ASP A C 1
ATOM 797 O O . ASP A 1 102 ? 23.538 10.214 -19.919 1.00 80.81 102 ASP A O 1
ATOM 801 N N . ASP A 1 103 ? 22.933 12.222 -20.749 1.00 82.75 103 ASP A N 1
ATOM 802 C CA . ASP A 1 103 ? 21.597 11.822 -21.206 1.00 82.75 103 ASP A CA 1
ATOM 803 C C . ASP A 1 103 ? 21.646 10.617 -22.164 1.00 82.75 103 ASP A C 1
ATOM 805 O O . ASP A 1 103 ? 20.755 9.768 -22.145 1.00 82.75 103 ASP A O 1
ATOM 809 N N . GLU A 1 104 ? 22.661 10.513 -23.031 1.00 90.50 104 GLU A N 1
ATOM 810 C CA . GLU A 1 104 ? 22.735 9.419 -24.005 1.00 90.50 104 GLU A CA 1
ATOM 811 C C . GLU A 1 104 ? 23.021 8.092 -23.299 1.00 90.50 104 GLU A C 1
ATOM 813 O O . GLU A 1 104 ? 22.313 7.108 -23.548 1.00 90.50 104 GLU A O 1
ATOM 818 N N . LEU A 1 105 ? 23.974 8.088 -22.360 1.00 91.12 105 LEU A N 1
ATOM 819 C CA . LEU A 1 105 ? 24.274 6.927 -21.522 1.00 91.12 105 LEU A CA 1
ATOM 820 C C . LEU A 1 105 ? 23.080 6.540 -20.639 1.00 91.12 105 LEU A C 1
ATOM 822 O O . LEU A 1 105 ? 22.764 5.355 -20.538 1.00 91.12 105 LEU A O 1
ATOM 826 N N . TYR A 1 106 ? 22.371 7.517 -20.067 1.00 92.69 106 TYR A N 1
ATOM 827 C CA . TYR A 1 106 ? 21.153 7.275 -19.290 1.00 92.69 106 TYR A CA 1
ATOM 828 C C . TYR A 1 106 ? 20.111 6.491 -20.085 1.00 92.69 106 TYR A C 1
ATOM 830 O O . TYR A 1 106 ? 19.631 5.440 -19.650 1.00 92.69 106 TYR A O 1
ATOM 838 N N . TRP A 1 107 ? 19.798 6.946 -21.300 1.00 93.75 107 TRP A N 1
ATOM 839 C CA . TRP A 1 107 ? 18.823 6.259 -22.143 1.00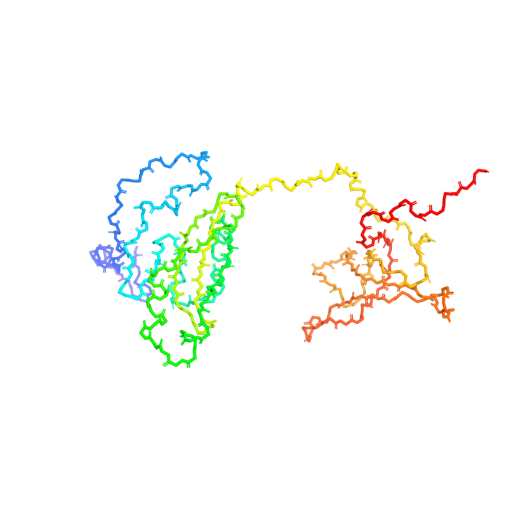 93.75 107 TRP A CA 1
ATOM 840 C C . TRP A 1 107 ? 19.347 4.919 -22.678 1.00 93.75 107 TRP A C 1
ATOM 842 O O . TRP A 1 107 ? 18.553 4.013 -22.943 1.00 93.75 107 TRP A O 1
ATOM 852 N N . GLU A 1 108 ? 20.660 4.750 -22.858 1.00 94.50 108 GLU A N 1
ATOM 853 C CA . GLU A 1 108 ? 21.254 3.445 -23.177 1.00 94.50 108 GLU A CA 1
ATOM 854 C C . GLU A 1 108 ? 21.057 2.442 -22.042 1.00 94.50 108 GLU A C 1
ATOM 856 O O . GLU A 1 108 ? 20.600 1.320 -22.297 1.00 94.50 108 GLU A O 1
ATOM 861 N N . GLU A 1 109 ? 21.328 2.854 -20.804 1.00 95.06 109 GLU A N 1
ATOM 862 C CA . GLU A 1 109 ? 21.092 2.045 -19.611 1.00 95.06 109 GLU A CA 1
ATOM 863 C C . GLU A 1 109 ? 19.601 1.744 -19.437 1.00 95.06 109 GLU A C 1
ATOM 865 O O . GLU A 1 109 ? 19.245 0.575 -19.260 1.00 95.06 109 GLU A O 1
ATOM 870 N N . LEU A 1 110 ? 18.708 2.727 -19.625 1.00 95.00 110 LEU A N 1
ATOM 871 C CA . LEU A 1 110 ? 17.263 2.496 -19.560 1.00 95.00 110 LEU A CA 1
ATOM 872 C C . LEU A 1 110 ? 16.810 1.479 -20.598 1.00 95.00 110 LEU A C 1
ATOM 874 O O . LEU A 1 110 ? 16.092 0.540 -20.256 1.00 95.00 110 LEU A O 1
ATOM 878 N N . ARG A 1 111 ? 17.248 1.589 -21.855 1.00 95.75 111 ARG A N 1
ATOM 879 C CA . ARG A 1 111 ? 16.908 0.607 -22.899 1.00 95.75 111 ARG A CA 1
ATOM 880 C C . ARG A 1 111 ? 17.432 -0.791 -22.576 1.00 95.75 111 ARG A C 1
ATOM 882 O O . ARG A 1 111 ? 16.720 -1.765 -22.823 1.00 95.75 111 ARG A O 1
ATOM 889 N N . ALA A 1 112 ? 18.641 -0.896 -22.029 1.00 95.25 112 ALA A N 1
ATOM 890 C CA . ALA A 1 112 ? 19.268 -2.171 -21.682 1.00 95.25 112 ALA A CA 1
ATOM 891 C C . ALA A 1 112 ? 18.707 -2.797 -20.395 1.00 95.25 112 ALA A C 1
ATOM 893 O O . ALA A 1 112 ? 18.798 -4.015 -20.214 1.00 95.25 112 ALA A O 1
ATOM 894 N N . TRP A 1 113 ? 18.122 -1.991 -19.508 1.00 96.44 113 TRP A N 1
ATOM 895 C CA . TRP A 1 113 ? 17.664 -2.439 -18.201 1.00 96.44 113 TRP A CA 1
ATOM 896 C C . TRP A 1 113 ? 16.528 -3.466 -18.303 1.00 96.44 113 TRP A C 1
ATOM 898 O O . TRP A 1 113 ? 15.489 -3.230 -18.926 1.00 96.44 113 TRP A O 1
ATOM 908 N N . ASN A 1 114 ? 16.711 -4.611 -17.646 1.00 94.38 114 ASN A N 1
ATOM 909 C CA . ASN A 1 114 ? 15.690 -5.638 -17.480 1.00 94.38 114 ASN A CA 1
ATOM 910 C C . ASN A 1 114 ? 15.389 -5.793 -15.980 1.00 94.38 114 ASN A C 1
ATOM 912 O O . ASN A 1 114 ? 16.137 -6.499 -15.300 1.00 94.38 114 ASN A O 1
ATOM 916 N N . PRO A 1 115 ? 14.357 -5.111 -15.448 1.00 95.38 115 PRO A N 1
ATOM 917 C CA . PRO A 1 115 ? 14.089 -5.084 -14.016 1.00 95.38 115 PRO A CA 1
ATOM 918 C C . PRO A 1 115 ? 13.775 -6.484 -13.486 1.00 95.38 115 PRO A C 1
ATOM 920 O O . PRO A 1 115 ? 13.004 -7.238 -14.088 1.00 95.38 115 PRO A O 1
ATOM 923 N N . GLU A 1 116 ? 14.353 -6.821 -12.337 1.00 94.81 116 GLU A N 1
ATOM 924 C CA . GLU A 1 116 ? 14.081 -8.085 -11.664 1.00 94.81 116 GLU A CA 1
ATOM 925 C C . GLU A 1 116 ? 12.821 -7.964 -10.811 1.00 94.81 116 GLU A C 1
ATOM 927 O O . GLU A 1 116 ? 12.677 -7.063 -9.985 1.00 94.81 116 GLU A O 1
ATOM 932 N N . ALA A 1 117 ? 11.890 -8.888 -11.025 1.00 93.31 117 ALA A N 1
ATOM 933 C CA . ALA A 1 117 ? 10.700 -8.979 -10.204 1.00 93.31 117 ALA A CA 1
ATOM 934 C C . ALA A 1 117 ? 11.045 -9.522 -8.802 1.00 93.31 117 ALA A C 1
ATOM 936 O O . ALA A 1 117 ? 11.942 -10.362 -8.676 1.00 93.31 117 ALA A O 1
ATOM 937 N N . PRO A 1 118 ? 10.300 -9.131 -7.754 1.00 90.44 118 PRO A N 1
ATOM 938 C CA . PRO A 1 118 ? 10.401 -9.780 -6.450 1.00 90.44 118 PRO A CA 1
ATOM 939 C C . PRO A 1 118 ? 9.997 -11.264 -6.516 1.00 90.44 118 PRO A C 1
ATOM 941 O O . PRO A 1 118 ? 9.383 -11.726 -7.480 1.00 90.44 118 PRO A O 1
ATOM 944 N N . GLU A 1 119 ? 10.305 -12.023 -5.459 1.00 88.12 119 GLU A N 1
ATOM 945 C CA . GLU A 1 119 ? 9.948 -13.443 -5.377 1.00 88.12 119 GLU A CA 1
ATOM 946 C C . GLU A 1 119 ? 8.425 -13.662 -5.505 1.00 88.12 119 GLU A C 1
ATOM 948 O O . GLU A 1 119 ? 7.603 -12.974 -4.883 1.00 88.12 119 GLU A O 1
ATOM 953 N N . GLY A 1 120 ? 8.051 -14.654 -6.318 1.00 86.38 120 GLY A N 1
ATOM 954 C CA . GLY A 1 120 ? 6.669 -15.032 -6.606 1.00 86.38 120 GLY A CA 1
ATOM 955 C C . GLY A 1 120 ? 6.241 -14.726 -8.042 1.00 86.38 120 GLY A C 1
ATOM 956 O O . GLY A 1 120 ? 7.045 -14.384 -8.904 1.00 86.38 120 GLY A O 1
ATOM 957 N N . GLU A 1 121 ? 4.947 -14.877 -8.314 1.00 91.12 121 GLU A N 1
ATOM 958 C CA . GLU A 1 121 ? 4.386 -14.692 -9.656 1.00 91.12 121 GLU A CA 1
ATOM 959 C C . GLU A 1 121 ? 4.034 -13.228 -9.936 1.00 91.12 121 GLU A C 1
ATOM 961 O O . GLU A 1 121 ? 2.869 -12.833 -9.927 1.00 91.12 121 GLU A O 1
ATOM 966 N N . TRP A 1 122 ? 5.049 -12.411 -10.186 1.00 96.19 122 TRP A N 1
ATOM 967 C CA . TRP A 1 122 ? 4.888 -11.006 -10.551 1.00 96.19 122 TRP A CA 1
ATOM 968 C C . TRP A 1 122 ? 5.026 -10.804 -12.058 1.00 96.19 122 TRP A C 1
ATOM 970 O O . TRP A 1 122 ? 5.776 -11.510 -12.733 1.00 96.19 122 TRP A O 1
ATOM 980 N N . ARG A 1 123 ? 4.305 -9.821 -12.599 1.00 96.69 123 ARG A N 1
ATOM 981 C CA . ARG A 1 123 ? 4.403 -9.428 -14.009 1.00 96.69 123 ARG A CA 1
ATOM 982 C C . ARG A 1 123 ? 4.702 -7.947 -14.131 1.00 96.69 123 ARG A C 1
ATOM 984 O O . ARG A 1 123 ? 4.146 -7.142 -13.389 1.00 96.69 123 ARG A O 1
ATOM 991 N N . LEU A 1 124 ? 5.569 -7.613 -15.085 1.00 97.19 124 LEU A N 1
ATOM 992 C CA . LEU A 1 124 ? 5.901 -6.235 -15.418 1.00 97.19 124 LEU A CA 1
ATOM 993 C C . LEU A 1 124 ? 4.659 -5.537 -15.981 1.00 97.19 124 LEU A C 1
ATOM 995 O O . LEU A 1 124 ? 4.073 -5.995 -16.964 1.00 97.19 124 LEU A O 1
ATOM 999 N N . ALA A 1 125 ? 4.270 -4.439 -15.348 1.00 96.69 125 ALA A N 1
ATOM 1000 C CA . ALA A 1 125 ? 3.195 -3.569 -15.796 1.00 96.69 125 ALA A CA 1
ATOM 1001 C C . ALA A 1 125 ? 3.761 -2.331 -16.498 1.00 96.69 125 ALA A C 1
ATOM 1003 O O . ALA A 1 125 ? 3.240 -1.932 -17.536 1.00 96.69 125 ALA A O 1
ATOM 1004 N N . TRP A 1 126 ? 4.833 -1.748 -15.966 1.00 96.12 126 TRP A N 1
ATOM 1005 C CA . TRP A 1 126 ? 5.429 -0.528 -16.499 1.00 96.12 126 TRP A CA 1
ATOM 1006 C C . TRP A 1 126 ? 6.934 -0.501 -16.257 1.00 96.12 126 TRP A C 1
ATOM 1008 O O . TRP A 1 126 ? 7.416 -1.105 -15.298 1.00 96.12 126 TRP A O 1
ATOM 1018 N N . LYS A 1 127 ? 7.662 0.197 -17.119 1.00 95.88 127 LYS A N 1
ATOM 1019 C CA . LYS A 1 127 ? 9.072 0.546 -16.951 1.00 95.88 127 LYS A CA 1
ATOM 1020 C C . LYS A 1 127 ? 9.303 1.873 -17.660 1.00 95.88 127 LYS A C 1
ATOM 1022 O O . LYS A 1 127 ? 8.848 2.011 -18.792 1.00 95.88 127 LYS A O 1
ATOM 1027 N N . GLY A 1 128 ? 10.049 2.774 -17.048 1.00 94.62 128 GLY A N 1
ATOM 1028 C CA . GLY A 1 128 ? 10.421 4.034 -17.671 1.00 94.62 128 GLY A CA 1
ATOM 1029 C C . GLY A 1 128 ? 11.085 4.975 -16.685 1.00 94.62 128 GLY A C 1
ATOM 1030 O O . GLY A 1 128 ? 11.466 4.572 -15.583 1.00 94.62 128 GLY A O 1
ATOM 1031 N N . ASP A 1 129 ? 11.197 6.223 -17.105 1.00 92.56 129 ASP A N 1
ATOM 1032 C CA . ASP A 1 129 ? 11.711 7.324 -16.300 1.00 92.56 129 ASP A CA 1
ATOM 1033 C C . ASP A 1 129 ? 10.580 8.086 -15.588 1.00 92.56 129 ASP A C 1
ATOM 1035 O O . ASP A 1 129 ? 9.485 8.248 -16.133 1.00 92.56 129 ASP A O 1
ATOM 1039 N N . THR A 1 130 ? 10.839 8.541 -14.364 1.00 88.62 130 THR A N 1
ATOM 1040 C CA . THR A 1 130 ? 9.990 9.479 -13.614 1.00 88.62 130 THR A CA 1
ATOM 1041 C C . THR A 1 130 ? 10.833 10.664 -13.140 1.00 88.62 130 THR A C 1
ATOM 1043 O O . THR A 1 130 ? 12.054 10.649 -13.252 1.00 88.62 130 THR A O 1
ATOM 1046 N N . GLU A 1 131 ? 10.210 11.686 -12.539 1.00 82.81 131 GLU A N 1
ATOM 1047 C CA . GLU A 1 131 ? 10.961 12.802 -11.930 1.00 82.81 131 GLU A CA 1
ATOM 1048 C C . GLU A 1 131 ? 11.972 12.347 -10.858 1.00 82.81 131 GLU A C 1
ATOM 1050 O O . GLU A 1 131 ? 12.941 13.053 -10.586 1.00 82.81 131 GLU A O 1
ATOM 1055 N N . ASP A 1 132 ? 11.765 11.164 -10.273 1.00 85.69 132 ASP A N 1
ATOM 1056 C CA . ASP A 1 132 ? 12.613 10.584 -9.231 1.00 85.69 132 ASP A CA 1
ATOM 1057 C C . ASP A 1 132 ? 13.600 9.529 -9.780 1.00 85.69 132 ASP A C 1
ATOM 1059 O O . ASP A 1 132 ? 14.226 8.811 -8.992 1.00 85.69 132 ASP A O 1
ATOM 1063 N N . GLY A 1 133 ? 13.708 9.395 -11.107 1.00 89.31 133 GLY A N 1
ATOM 1064 C CA . GLY A 1 133 ? 14.607 8.470 -11.803 1.00 89.31 133 GLY A CA 1
ATOM 1065 C C . GLY A 1 133 ? 13.917 7.252 -12.435 1.00 89.31 133 GLY A C 1
ATOM 1066 O O . GLY A 1 133 ? 12.695 7.222 -12.599 1.00 89.31 133 GLY A O 1
ATOM 1067 N N . PRO A 1 134 ? 14.683 6.210 -12.802 1.00 94.06 134 PRO A N 1
ATOM 1068 C CA . PRO A 1 134 ? 14.152 5.066 -13.527 1.00 94.06 134 PRO A CA 1
ATOM 1069 C C . PRO A 1 134 ? 13.430 4.107 -12.579 1.00 94.06 134 PRO A C 1
ATOM 1071 O O . PRO A 1 134 ? 13.990 3.644 -11.581 1.00 94.06 134 PRO A O 1
ATOM 1074 N N . TYR A 1 135 ? 12.202 3.727 -12.923 1.00 95.31 135 TYR A N 1
ATOM 1075 C CA . TYR A 1 135 ? 11.419 2.766 -12.149 1.00 95.31 135 TYR A CA 1
ATOM 1076 C C . TYR A 1 135 ? 10.794 1.683 -13.025 1.00 95.31 135 TYR A C 1
ATOM 1078 O O . TYR A 1 135 ? 10.584 1.825 -14.229 1.00 95.31 135 TYR A O 1
ATOM 1086 N N . ALA A 1 136 ? 10.464 0.573 -12.379 1.00 96.81 136 ALA A N 1
ATOM 1087 C CA . ALA A 1 136 ? 9.650 -0.491 -12.927 1.00 96.81 136 ALA A CA 1
ATOM 1088 C C . ALA A 1 136 ? 8.529 -0.834 -11.950 1.00 96.81 136 ALA A C 1
ATOM 1090 O O . ALA A 1 136 ? 8.732 -0.905 -10.735 1.00 96.81 136 ALA A O 1
ATOM 1091 N N . TRP A 1 137 ? 7.337 -1.069 -12.485 1.00 95.94 137 TRP A N 1
ATOM 1092 C CA . TRP A 1 137 ? 6.165 -1.454 -11.713 1.00 95.94 137 TRP A CA 1
ATOM 1093 C C . TRP A 1 137 ? 5.787 -2.890 -12.019 1.00 95.94 137 TRP A C 1
ATOM 1095 O O . TRP A 1 137 ? 5.617 -3.281 -13.177 1.00 95.94 137 TRP A O 1
ATOM 1105 N N . PHE A 1 138 ? 5.591 -3.662 -10.961 1.00 97.00 138 PHE A N 1
ATOM 1106 C CA . PHE A 1 138 ? 5.167 -5.047 -11.014 1.00 97.00 138 PHE A CA 1
ATOM 1107 C C . PHE A 1 138 ? 3.808 -5.215 -10.358 1.00 97.00 138 PHE A C 1
ATOM 1109 O O . PHE A 1 138 ? 3.504 -4.593 -9.339 1.00 97.00 138 PHE A O 1
ATOM 1116 N N . VAL A 1 139 ? 3.013 -6.115 -10.926 1.00 96.88 139 VAL A N 1
ATOM 1117 C CA . VAL A 1 139 ? 1.707 -6.486 -10.390 1.00 96.88 139 VAL A CA 1
ATOM 1118 C C . VAL A 1 139 ? 1.580 -7.987 -10.206 1.00 96.88 139 VAL A C 1
ATOM 1120 O O . VAL A 1 139 ? 2.194 -8.775 -10.930 1.00 96.88 139 VAL A O 1
ATOM 1123 N N . ARG A 1 140 ? 0.755 -8.386 -9.241 1.00 95.62 140 ARG A N 1
ATOM 1124 C CA . ARG A 1 140 ? 0.400 -9.787 -8.977 1.00 95.62 140 ARG A CA 1
ATOM 1125 C C . ARG A 1 140 ? -1.047 -9.872 -8.504 1.00 95.62 140 ARG A C 1
ATOM 1127 O O . ARG A 1 140 ? -1.431 -9.067 -7.665 1.00 95.62 140 ARG A O 1
ATOM 1134 N N . PRO A 1 141 ? -1.863 -10.835 -8.962 1.00 94.88 141 PRO A N 1
ATOM 1135 C CA . PRO A 1 141 ? -3.191 -11.045 -8.414 1.00 94.88 141 PRO A CA 1
ATOM 1136 C C . PRO A 1 141 ? -3.125 -11.222 -6.905 1.00 94.88 141 PRO A C 1
ATOM 1138 O O . PRO A 1 141 ? -2.352 -12.037 -6.403 1.00 94.88 141 PRO A O 1
ATOM 1141 N N . MET A 1 142 ? -3.991 -10.535 -6.170 1.00 91.56 142 MET A N 1
ATOM 1142 C CA . MET A 1 142 ? -4.063 -10.724 -4.719 1.00 91.56 142 MET A CA 1
ATOM 1143 C C . MET A 1 142 ? -4.425 -12.172 -4.347 1.00 91.56 142 MET A C 1
ATOM 1145 O O . MET A 1 142 ? -4.038 -12.650 -3.287 1.00 91.56 142 MET A O 1
ATOM 1149 N N . ALA A 1 143 ? -5.117 -12.888 -5.239 1.00 87.75 143 ALA A N 1
ATOM 1150 C CA . ALA A 1 143 ? -5.418 -14.312 -5.098 1.00 87.75 143 ALA A CA 1
ATOM 1151 C C . ALA A 1 143 ? -4.171 -15.223 -5.141 1.00 87.75 143 ALA A C 1
ATOM 1153 O O . ALA A 1 143 ? -4.241 -16.358 -4.686 1.00 87.75 143 ALA A O 1
ATOM 1154 N N . LEU A 1 144 ? -3.047 -14.731 -5.676 1.00 87.88 144 LEU A N 1
ATOM 1155 C CA . LEU A 1 144 ? -1.747 -15.414 -5.703 1.00 87.88 144 LEU A CA 1
ATOM 1156 C C . LEU A 1 144 ? -0.807 -14.929 -4.597 1.00 87.88 144 LEU A C 1
ATOM 1158 O O . LEU A 1 144 ? 0.381 -15.262 -4.605 1.00 87.88 144 LEU A O 1
ATOM 1162 N N . ARG A 1 145 ? -1.300 -14.119 -3.650 1.00 86.00 145 ARG A N 1
ATOM 1163 C CA . ARG A 1 145 ? -0.524 -13.809 -2.452 1.00 86.00 145 ARG A CA 1
ATOM 1164 C C . ARG A 1 145 ? -0.118 -15.133 -1.810 1.00 86.00 145 ARG A C 1
ATOM 1166 O O . ARG A 1 145 ? -0.986 -15.991 -1.638 1.00 86.00 145 ARG A O 1
ATOM 1173 N N . PRO A 1 146 ? 1.166 -15.315 -1.455 1.00 74.62 146 PRO A N 1
ATOM 1174 C CA . PRO A 1 146 ? 1.513 -16.421 -0.592 1.00 74.62 146 PRO A CA 1
ATOM 1175 C C . PRO A 1 146 ? 0.617 -16.301 0.637 1.00 74.62 146 PRO A C 1
ATOM 1177 O O . PRO A 1 146 ? 0.538 -15.224 1.239 1.00 74.62 146 PRO A O 1
ATOM 1180 N N . GLU A 1 147 ? -0.106 -17.379 0.949 1.00 59.56 147 GLU A N 1
ATOM 1181 C CA . GLU A 1 147 ? -0.791 -17.507 2.230 1.00 59.56 147 GLU A CA 1
ATOM 1182 C C . GLU A 1 147 ? 0.219 -17.053 3.283 1.00 59.56 147 GLU A C 1
ATOM 1184 O O . GLU A 1 147 ? 1.349 -17.569 3.278 1.00 59.56 147 GLU A O 1
ATOM 1189 N N . 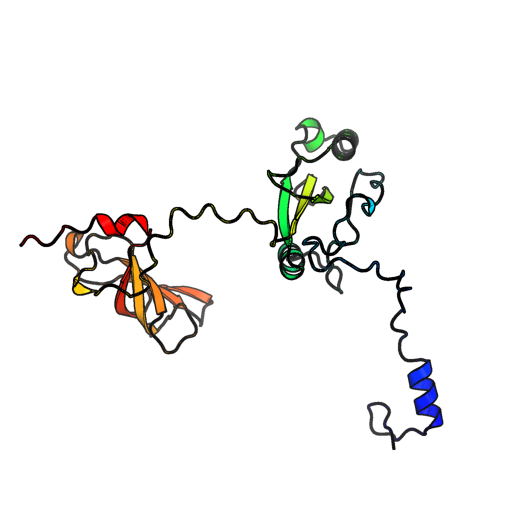PRO A 1 148 ? -0.107 -16.047 4.117 1.00 53.69 148 PRO A N 1
ATOM 1190 C CA . PRO A 1 148 ? 0.796 -15.669 5.180 1.00 53.69 148 PRO A CA 1
ATOM 1191 C C . PRO A 1 148 ? 1.128 -16.965 5.901 1.00 53.69 148 PRO A C 1
ATOM 1193 O O . PRO A 1 148 ? 0.210 -17.701 6.278 1.00 53.69 148 PRO A O 1
ATOM 1196 N N . VAL A 1 149 ? 2.424 -17.282 6.008 1.00 39.84 149 VAL A N 1
ATOM 1197 C CA . VAL A 1 149 ? 2.882 -18.399 6.827 1.00 39.84 149 VAL A CA 1
ATOM 1198 C C . VAL A 1 149 ? 2.356 -18.061 8.201 1.00 39.84 149 VAL A C 1
ATOM 1200 O O . VAL A 1 149 ? 2.905 -17.213 8.893 1.00 39.84 149 VAL A O 1
ATOM 1203 N N . THR A 1 150 ? 1.194 -18.607 8.520 1.00 37.66 150 THR A N 1
ATOM 1204 C CA . THR A 1 150 ? 0.504 -18.320 9.752 1.00 37.66 150 THR A CA 1
ATOM 1205 C C . THR A 1 150 ? 1.305 -19.153 10.734 1.00 37.66 150 THR A C 1
ATOM 1207 O O . THR A 1 150 ? 1.178 -20.384 10.687 1.00 37.66 150 THR A O 1
ATOM 1210 N N . PRO A 1 151 ? 2.184 -18.570 11.583 1.00 38.09 151 PRO A N 1
ATOM 1211 C CA . PRO A 1 151 ? 2.571 -19.301 12.782 1.00 38.09 151 PRO A CA 1
ATOM 1212 C C . PRO A 1 151 ? 1.253 -19.787 13.387 1.00 38.09 151 PRO A C 1
ATOM 1214 O O . PRO A 1 151 ? 0.300 -19.002 13.351 1.00 38.09 151 PRO A O 1
ATOM 1217 N N . PRO A 1 152 ? 1.144 -21.067 13.806 1.00 34.50 152 PRO A N 1
ATOM 1218 C CA . PRO A 1 152 ? -0.134 -21.677 14.164 1.00 34.50 152 PRO A CA 1
ATOM 1219 C C . PRO A 1 152 ? -0.915 -20.655 14.956 1.00 34.50 152 PRO A C 1
ATOM 1221 O O . PRO A 1 152 ? -0.384 -20.186 15.963 1.00 34.50 152 PRO A O 1
ATOM 1224 N N . ALA A 1 153 ? -2.069 -20.232 14.425 1.00 40.66 153 ALA A N 1
ATOM 1225 C CA . ALA A 1 153 ? -2.858 -19.175 15.020 1.00 40.66 153 ALA A CA 1
ATOM 1226 C C . ALA A 1 153 ? -3.061 -19.564 16.481 1.00 40.66 153 ALA A C 1
ATOM 1228 O O . ALA A 1 153 ? -3.857 -20.452 16.796 1.00 40.66 153 ALA A O 1
ATOM 1229 N N . GLN A 1 154 ? -2.268 -18.968 17.372 1.00 41.66 154 GLN A N 1
ATOM 1230 C CA . GLN A 1 154 ? -2.518 -19.042 18.790 1.00 41.66 154 GLN A CA 1
ATOM 1231 C C . GLN A 1 154 ? -3.847 -18.327 18.898 1.00 41.66 154 GLN A C 1
ATOM 1233 O O . GLN A 1 154 ? -3.904 -17.129 18.628 1.00 41.66 154 GLN A O 1
ATOM 1238 N N . GLY A 1 155 ? -4.916 -19.108 19.088 1.00 34.59 155 GLY A N 1
ATOM 1239 C CA . GLY A 1 155 ? -6.285 -18.657 18.889 1.00 34.59 155 GLY A CA 1
ATOM 1240 C C . GLY A 1 155 ? -6.449 -17.243 19.423 1.00 34.59 155 GLY A C 1
ATOM 1241 O O . GLY A 1 155 ? -6.164 -16.992 20.597 1.00 34.59 155 GLY A O 1
ATOM 1242 N N . ILE A 1 156 ? -6.816 -16.314 18.537 1.00 40.38 156 ILE A N 1
ATOM 1243 C CA . ILE A 1 156 ? -7.001 -14.922 18.919 1.00 40.38 156 ILE A CA 1
ATOM 1244 C C . ILE A 1 156 ? -8.206 -14.891 19.853 1.00 40.38 156 ILE A C 1
ATOM 1246 O O . ILE A 1 156 ? -9.356 -14.819 19.426 1.00 40.38 156 ILE A O 1
ATOM 1250 N N . ASP A 1 157 ? -7.949 -14.980 21.151 1.00 49.88 157 ASP A N 1
ATOM 1251 C CA . ASP A 1 157 ? -8.930 -14.563 22.133 1.00 49.88 157 ASP A CA 1
ATOM 1252 C C . ASP A 1 157 ? -8.998 -13.032 22.072 1.00 49.88 157 ASP A C 1
ATOM 1254 O O . ASP A 1 157 ? -8.231 -12.344 22.739 1.00 49.88 157 ASP A O 1
ATOM 1258 N N . LEU A 1 158 ? -9.856 -12.496 21.197 1.00 61.12 158 LEU A N 1
ATOM 1259 C CA . LEU A 1 158 ? -10.135 -11.058 21.067 1.00 61.12 158 LEU A CA 1
ATOM 1260 C C . LEU A 1 158 ? -10.858 -10.484 22.294 1.00 61.12 158 LEU A C 1
ATOM 1262 O O . LEU A 1 158 ? -11.203 -9.302 22.314 1.00 61.12 158 LEU A O 1
ATOM 1266 N N . ARG A 1 159 ? -11.138 -11.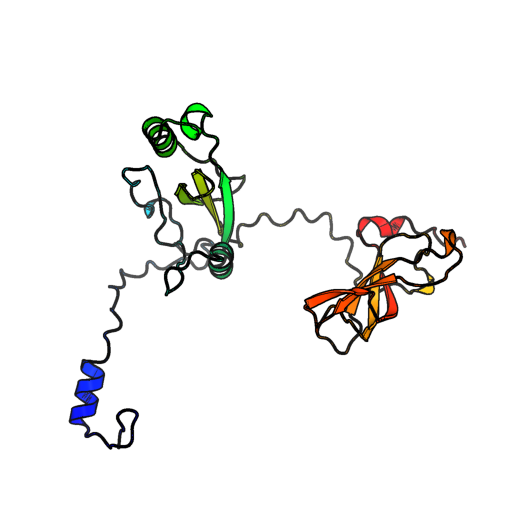300 23.316 1.00 80.38 159 ARG A N 1
ATOM 1267 C CA . ARG A 1 159 ? -11.735 -10.801 24.548 1.00 80.38 159 ARG A CA 1
ATOM 1268 C C . ARG A 1 159 ? -10.703 -9.959 25.274 1.00 80.38 159 ARG A C 1
ATOM 1270 O O . ARG A 1 159 ? -9.608 -10.420 25.594 1.00 80.38 159 ARG A O 1
ATOM 1277 N N . ALA A 1 160 ? -11.078 -8.713 25.528 1.00 83.56 160 ALA A N 1
ATOM 1278 C CA . ALA A 1 160 ? -10.272 -7.822 26.332 1.00 83.56 160 ALA A CA 1
ATOM 1279 C C . ALA A 1 160 ? -10.040 -8.445 27.718 1.00 83.56 160 ALA A C 1
ATOM 1281 O O . ALA A 1 160 ? -10.968 -8.962 28.348 1.00 83.56 160 ALA A O 1
ATOM 1282 N N . ILE A 1 161 ? -8.792 -8.409 28.179 1.00 91.31 161 ILE A N 1
ATOM 1283 C CA . ILE A 1 161 ? -8.425 -8.821 29.532 1.00 91.31 161 ILE A CA 1
ATOM 1284 C C . ILE A 1 161 ? -8.874 -7.713 30.494 1.00 91.31 161 ILE A C 1
ATOM 1286 O O . ILE A 1 161 ? -8.884 -6.535 30.133 1.00 91.31 161 ILE A O 1
ATOM 1290 N N . SER A 1 162 ? -9.253 -8.080 31.721 1.00 92.12 162 SER A N 1
ATOM 1291 C CA . SER A 1 162 ? -9.614 -7.115 32.766 1.00 92.12 162 SER A CA 1
ATOM 1292 C C . SER A 1 162 ? -8.489 -6.106 33.017 1.00 92.12 162 SER A C 1
ATOM 1294 O O . SER A 1 162 ? -7.328 -6.491 33.161 1.00 92.12 162 SER A O 1
ATOM 1296 N N . MET A 1 163 ? -8.835 -4.821 33.149 1.00 93.50 163 MET A N 1
ATOM 1297 C CA . MET A 1 163 ? -7.882 -3.759 33.502 1.00 93.50 163 MET A CA 1
ATOM 1298 C C . MET A 1 163 ? -7.208 -3.961 34.864 1.00 93.50 163 MET A C 1
ATOM 1300 O O . MET A 1 163 ? -6.138 -3.405 35.096 1.00 93.50 163 MET A O 1
ATOM 1304 N N . GLU A 1 164 ? -7.792 -4.764 35.757 1.00 92.00 164 GLU A N 1
ATOM 1305 C CA . GLU A 1 164 ? -7.181 -5.095 37.052 1.00 92.00 164 GLU A CA 1
ATOM 1306 C C . GLU A 1 164 ? -5.828 -5.799 36.899 1.00 92.00 164 GLU A C 1
ATOM 1308 O O . GLU A 1 164 ? -4.960 -5.646 37.752 1.00 92.00 164 GLU A O 1
ATOM 1313 N N . SER A 1 165 ? -5.635 -6.546 35.809 1.00 92.12 165 SER A N 1
ATOM 1314 C CA . SER A 1 165 ? -4.391 -7.270 35.537 1.00 92.12 165 SER A CA 1
ATOM 1315 C C . SER A 1 165 ? -3.469 -6.548 34.552 1.00 92.12 165 SER A C 1
ATOM 1317 O O . SER A 1 165 ? -2.497 -7.149 34.097 1.00 92.12 165 SER A O 1
ATOM 1319 N N . ALA A 1 166 ? -3.801 -5.321 34.145 1.00 93.38 166 ALA A N 1
ATOM 1320 C CA . ALA A 1 166 ? -2.995 -4.576 33.186 1.00 93.38 166 ALA A CA 1
ATOM 1321 C C . ALA A 1 166 ? -1.683 -4.113 33.844 1.00 93.38 166 ALA A C 1
ATOM 1323 O O . ALA A 1 166 ? -1.737 -3.565 34.950 1.00 93.38 166 ALA A O 1
ATOM 1324 N N . PRO A 1 167 ? -0.517 -4.301 33.196 1.00 93.94 167 PRO A N 1
ATOM 1325 C CA . PRO A 1 167 ? 0.751 -3.823 33.737 1.00 93.94 167 PRO A CA 1
ATOM 1326 C C . PRO A 1 167 ? 0.757 -2.293 33.836 1.00 93.94 167 PRO A C 1
ATOM 1328 O O . PRO A 1 167 ? 0.256 -1.602 32.946 1.00 93.94 167 PRO A O 1
ATOM 1331 N N . ARG A 1 168 ? 1.333 -1.771 34.924 1.00 94.88 168 ARG A N 1
ATOM 1332 C CA . ARG A 1 168 ? 1.449 -0.329 35.209 1.00 94.88 168 ARG A CA 1
ATOM 1333 C C . ARG A 1 168 ? 2.906 0.120 35.298 1.00 94.88 168 ARG A C 1
ATOM 1335 O O . ARG A 1 168 ? 3.244 1.115 35.934 1.00 94.88 168 ARG A O 1
ATOM 1342 N N . ASP A 1 169 ? 3.769 -0.627 34.627 1.00 91.69 169 ASP A N 1
ATOM 1343 C CA . ASP A 1 169 ? 5.213 -0.457 34.599 1.00 91.69 169 ASP A CA 1
ATOM 1344 C C . ASP A 1 169 ? 5.689 0.320 33.368 1.00 91.69 169 ASP A C 1
ATOM 1346 O O . ASP A 1 169 ? 6.859 0.226 33.008 1.00 91.69 169 ASP A O 1
ATOM 1350 N N . GLY A 1 170 ? 4.803 1.048 32.687 1.00 92.69 170 GLY A N 1
ATOM 1351 C CA . GLY A 1 170 ? 5.092 1.768 31.448 1.00 92.69 170 GLY A CA 1
ATOM 1352 C C . GLY A 1 170 ? 5.089 0.897 30.186 1.00 92.69 170 GLY A C 1
ATOM 1353 O O . GLY A 1 170 ? 5.430 1.399 29.114 1.00 92.69 170 GLY A O 1
ATOM 1354 N N . THR A 1 171 ? 4.721 -0.387 30.271 1.00 93.69 171 THR A N 1
ATOM 1355 C CA . THR A 1 171 ? 4.527 -1.243 29.087 1.00 93.69 171 THR A CA 1
ATOM 1356 C C . THR A 1 171 ? 3.406 -0.688 28.204 1.00 93.69 171 THR A C 1
ATOM 1358 O O . THR A 1 171 ? 2.311 -0.391 28.675 1.00 93.69 171 THR A O 1
ATOM 1361 N N . MET A 1 172 ? 3.674 -0.577 26.900 1.00 95.94 172 MET A N 1
ATOM 1362 C CA . MET A 1 172 ? 2.674 -0.199 25.902 1.00 95.94 172 MET A CA 1
ATOM 1363 C C . MET A 1 172 ? 1.685 -1.346 25.659 1.00 95.94 172 MET A C 1
ATOM 1365 O O . MET A 1 172 ? 2.090 -2.481 25.401 1.00 95.94 172 MET A O 1
ATOM 1369 N N . LEU A 1 173 ? 0.392 -1.039 25.693 1.00 94.94 173 LEU A N 1
ATOM 1370 C CA . LEU A 1 173 ? -0.712 -1.986 25.558 1.00 94.94 173 LEU A CA 1
ATOM 1371 C C . LEU A 1 173 ? -1.664 -1.566 24.439 1.00 94.94 173 LEU A C 1
ATOM 1373 O O . LEU A 1 173 ? -1.749 -0.390 24.086 1.00 94.94 173 LEU A O 1
ATOM 1377 N N . ARG A 1 174 ? -2.443 -2.529 23.941 1.00 95.50 174 ARG A N 1
ATOM 1378 C CA . ARG A 1 174 ? -3.716 -2.253 23.263 1.00 95.50 174 ARG A CA 1
ATOM 1379 C C . ARG A 1 174 ? -4.782 -2.088 24.341 1.00 95.50 174 ARG A C 1
ATOM 1381 O O . ARG A 1 174 ? -4.983 -3.002 25.136 1.00 95.50 174 ARG A O 1
ATOM 1388 N N . LEU A 1 175 ? -5.457 -0.949 24.378 1.00 95.94 175 LEU A N 1
ATOM 1389 C CA . LEU A 1 175 ? -6.494 -0.629 25.357 1.00 95.94 175 LEU A CA 1
ATOM 1390 C C . LEU A 1 175 ? -7.848 -0.540 24.664 1.00 95.94 175 LEU A C 1
ATOM 1392 O O . LEU A 1 175 ? -7.987 0.169 23.672 1.00 95.94 175 LEU A O 1
ATOM 1396 N N . LEU A 1 176 ? -8.843 -1.235 25.203 1.00 95.62 176 LEU A N 1
ATOM 1397 C CA . LEU A 1 176 ? -10.242 -1.033 24.859 1.00 95.62 176 LEU A CA 1
ATOM 1398 C C . LEU A 1 176 ? -10.761 0.081 25.762 1.00 95.62 176 LEU A C 1
ATOM 1400 O O . LEU A 1 176 ? -10.810 -0.090 26.981 1.00 95.62 176 LEU A O 1
ATOM 1404 N N . VAL A 1 177 ? -11.117 1.223 25.188 1.00 96.00 177 VAL A N 1
ATOM 1405 C CA . VAL A 1 177 ? -11.469 2.433 25.936 1.00 96.00 177 VAL A CA 1
ATOM 1406 C C . VAL A 1 177 ? -12.904 2.824 25.633 1.00 96.00 177 VAL A C 1
ATOM 1408 O O . VAL A 1 177 ? -13.285 2.979 24.476 1.00 96.00 177 VAL A O 1
ATOM 1411 N N . GLN A 1 178 ? -13.694 3.041 26.684 1.00 95.19 178 GLN A N 1
ATOM 1412 C CA . GLN A 1 178 ? -14.941 3.786 26.569 1.00 95.19 178 GLN A CA 1
ATOM 1413 C C . GLN A 1 178 ? -14.590 5.274 26.512 1.00 95.19 178 GLN A C 1
ATOM 1415 O O . GLN A 1 178 ? -14.340 5.906 27.544 1.00 95.19 178 GLN A O 1
ATOM 1420 N N . PHE A 1 179 ? -14.498 5.813 25.298 1.00 94.00 179 PHE A N 1
ATOM 1421 C CA . PHE A 1 179 ? -14.159 7.215 25.082 1.00 94.00 179 PHE A CA 1
ATOM 1422 C C . PHE A 1 179 ? -15.295 8.132 25.543 1.00 94.00 179 PHE A C 1
ATOM 1424 O O . PHE A 1 179 ? -16.477 7.815 25.412 1.00 94.00 179 PHE A O 1
ATOM 1431 N N . THR A 1 180 ? -14.918 9.278 26.098 1.00 94.69 180 THR A N 1
ATOM 1432 C CA . THR A 1 180 ? -15.811 10.412 26.368 1.00 94.69 180 THR A CA 1
ATOM 1433 C C . THR A 1 180 ? -15.562 11.561 25.399 1.00 94.69 180 THR A C 1
ATOM 1435 O O . THR A 1 180 ? -16.454 12.381 25.203 1.00 94.69 180 THR A O 1
ATOM 1438 N N . ASP A 1 181 ? -14.367 11.619 24.805 1.00 92.62 181 ASP A N 1
ATOM 1439 C CA . ASP A 1 181 ? -13.957 12.570 23.774 1.00 92.62 181 ASP A CA 1
ATOM 1440 C C . ASP A 1 181 ? -12.647 12.067 23.126 1.00 92.62 181 ASP A C 1
ATOM 1442 O O . ASP A 1 181 ? -11.928 11.241 23.696 1.00 92.62 181 ASP A O 1
ATOM 1446 N N . HIS A 1 182 ? -12.337 12.550 21.926 1.00 94.31 182 HIS A N 1
ATOM 1447 C CA . HIS A 1 182 ? -11.181 12.132 21.124 1.00 94.31 182 HIS A CA 1
ATOM 1448 C C . HIS A 1 182 ? -11.121 10.623 20.800 1.00 94.31 182 HIS A C 1
ATOM 1450 O O . HIS A 1 182 ? -10.034 10.036 20.787 1.00 94.31 182 HIS A O 1
ATOM 1456 N N . ALA A 1 183 ? -12.268 9.983 20.546 1.00 92.88 183 ALA A N 1
ATOM 1457 C CA . ALA A 1 183 ? -12.300 8.601 20.065 1.00 92.88 183 ALA A CA 1
ATOM 1458 C C . ALA A 1 183 ? -11.518 8.465 18.749 1.00 92.88 183 ALA A C 1
ATOM 1460 O O . ALA A 1 183 ? -11.633 9.315 17.869 1.00 92.88 183 ALA A O 1
ATOM 1461 N N . THR A 1 184 ? -10.714 7.409 18.621 1.00 90.31 184 THR A N 1
ATOM 1462 C CA . THR A 1 184 ? -9.922 7.110 17.412 1.00 90.31 184 THR A CA 1
ATOM 1463 C C . THR A 1 184 ? -10.765 6.567 16.261 1.00 90.31 184 THR A C 1
ATOM 1465 O O . THR A 1 184 ? -10.329 6.595 15.115 1.00 90.31 184 THR A O 1
ATOM 1468 N N . GLU A 1 185 ? -11.967 6.088 16.563 1.00 86.50 185 GLU A N 1
ATOM 1469 C CA . GLU A 1 185 ? -12.914 5.518 15.613 1.00 86.50 185 GLU A CA 1
ATOM 1470 C C . GLU A 1 185 ? -14.259 6.243 15.729 1.00 86.50 185 GLU A C 1
ATOM 1472 O O . GLU A 1 185 ? -14.626 6.719 16.806 1.00 86.50 185 GLU A O 1
ATOM 1477 N N . ASP A 1 186 ? -14.999 6.305 14.622 1.00 85.00 186 ASP A N 1
ATOM 1478 C CA . ASP A 1 186 ? -16.368 6.826 14.583 1.00 85.00 186 ASP A CA 1
ATOM 1479 C C . ASP A 1 186 ? -17.342 5.754 15.106 1.00 85.00 186 ASP A C 1
ATOM 1481 O O . ASP A 1 186 ? -17.931 4.979 14.348 1.00 85.00 186 ASP A O 1
ATOM 1485 N N . THR A 1 187 ? -17.409 5.616 16.432 1.00 79.88 187 THR A N 1
ATOM 1486 C CA . THR A 1 187 ? -18.236 4.613 17.115 1.00 79.88 187 THR A CA 1
ATOM 1487 C C . THR A 1 187 ? -18.780 5.129 18.445 1.00 79.88 187 THR A C 1
ATOM 1489 O O . THR A 1 187 ? -18.095 5.825 19.192 1.00 79.88 187 THR A O 1
ATOM 1492 N N . ASP A 1 188 ? -20.009 4.721 18.769 1.00 75.75 188 ASP A N 1
ATOM 1493 C CA . ASP A 1 188 ? -20.661 4.998 20.056 1.00 75.75 188 ASP A CA 1
ATOM 1494 C C . ASP A 1 188 ? -20.191 4.044 21.180 1.00 75.75 188 ASP A C 1
ATOM 1496 O O . ASP A 1 188 ? -20.502 4.236 22.360 1.00 75.75 188 ASP A O 1
ATOM 1500 N N . GLY A 1 189 ? -19.479 2.971 20.819 1.00 81.56 189 GLY A N 1
ATOM 1501 C CA . GLY A 1 189 ? -19.004 1.932 21.733 1.00 81.56 189 GLY A CA 1
ATOM 1502 C C . GLY A 1 189 ? -17.576 2.146 22.234 1.00 81.56 189 GLY A C 1
ATOM 1503 O O . GLY A 1 189 ? -16.904 3.121 21.906 1.00 81.56 189 GLY A O 1
ATOM 1504 N N . ALA A 1 190 ? -17.088 1.195 23.031 1.00 90.44 190 ALA A N 1
ATOM 1505 C CA . ALA A 1 190 ? -15.671 1.156 23.361 1.00 90.44 190 ALA A CA 1
ATOM 1506 C C . ALA A 1 190 ? -14.841 0.850 22.102 1.00 90.44 190 ALA A C 1
ATOM 1508 O O . ALA A 1 190 ? -15.197 -0.043 21.332 1.00 90.44 190 ALA A O 1
ATOM 1509 N N . ALA A 1 191 ? -13.730 1.563 21.926 1.00 92.94 191 ALA A N 1
ATOM 1510 C CA . ALA A 1 191 ? -12.848 1.440 20.767 1.00 92.94 191 ALA A CA 1
ATOM 1511 C C . ALA A 1 191 ? -11.421 1.091 21.197 1.00 92.94 191 ALA A C 1
ATOM 1513 O O . ALA A 1 191 ? -11.007 1.382 22.326 1.00 92.94 191 ALA A O 1
ATOM 1514 N N . TRP A 1 192 ? -10.672 0.448 20.304 1.00 94.88 192 TRP A N 1
ATOM 1515 C CA . TRP A 1 192 ? -9.284 0.086 20.569 1.00 94.88 192 TRP A CA 1
ATOM 1516 C C . TRP A 1 192 ? -8.344 1.266 20.303 1.00 94.88 192 TRP A C 1
ATOM 1518 O O . TRP A 1 192 ? -8.470 1.990 19.319 1.00 94.88 192 TRP A O 1
ATOM 1528 N N . THR A 1 193 ? -7.363 1.438 21.183 1.00 95.75 193 THR A N 1
ATOM 1529 C CA . THR A 1 193 ? -6.261 2.396 21.040 1.00 95.75 193 THR A CA 1
ATOM 1530 C C . THR A 1 193 ? -4.982 1.824 21.657 1.00 95.75 193 THR A C 1
ATOM 1532 O O . THR A 1 193 ? -4.975 0.703 22.170 1.00 95.75 193 THR A O 1
ATOM 1535 N N . ILE A 1 194 ? -3.888 2.579 21.616 1.00 96.88 194 ILE A N 1
ATOM 1536 C CA . ILE A 1 194 ? -2.634 2.255 22.298 1.00 96.88 194 ILE A CA 1
ATOM 1537 C C . ILE A 1 194 ? -2.419 3.172 23.500 1.00 96.88 194 ILE A C 1
ATOM 1539 O O . ILE A 1 194 ? -2.781 4.350 23.474 1.00 96.88 194 ILE A O 1
ATOM 1543 N N . GLY A 1 195 ? -1.828 2.639 24.564 1.00 96.62 195 GLY A N 1
ATOM 1544 C CA . GLY A 1 195 ? -1.517 3.423 25.753 1.00 96.62 195 GLY A CA 1
ATOM 1545 C C . GLY A 1 195 ? -0.730 2.661 26.806 1.00 96.62 195 GLY A C 1
ATOM 1546 O O . GLY A 1 195 ? -0.453 1.473 26.658 1.00 96.62 195 GLY A O 1
ATOM 1547 N N . ALA A 1 196 ? -0.378 3.358 27.880 1.00 97.38 196 ALA A N 1
ATOM 1548 C CA . ALA A 1 196 ? 0.377 2.821 29.004 1.00 97.38 196 ALA A CA 1
ATOM 1549 C C . ALA A 1 196 ? -0.027 3.507 30.317 1.00 97.38 196 ALA A C 1
ATOM 1551 O O . ALA A 1 196 ? -0.605 4.597 30.327 1.00 97.38 196 ALA A O 1
ATOM 1552 N N . ASN A 1 197 ? 0.309 2.865 31.429 1.00 97.19 197 ASN A N 1
ATOM 1553 C CA . ASN A 1 197 ? 0.268 3.433 32.772 1.00 97.19 197 ASN A CA 1
ATOM 1554 C C . ASN A 1 197 ? 1.642 3.200 33.399 1.00 97.19 197 ASN A C 1
ATOM 1556 O O . ASN A 1 197 ? 2.245 2.150 33.174 1.00 97.19 197 ASN A O 1
ATOM 1560 N N . ASN A 1 198 ? 2.156 4.198 34.109 1.00 94.56 198 ASN A N 1
ATOM 1561 C CA . ASN A 1 198 ? 3.525 4.224 34.607 1.00 94.56 198 ASN A CA 1
ATOM 1562 C C . ASN A 1 198 ? 3.604 4.284 36.144 1.00 94.56 198 ASN A C 1
ATOM 1564 O O . ASN A 1 198 ? 4.680 4.534 36.690 1.00 94.56 198 ASN A O 1
ATOM 1568 N N . HIS A 1 199 ? 2.492 3.988 36.829 1.00 94.75 199 HIS A N 1
ATOM 1569 C CA . HIS A 1 199 ? 2.356 4.009 38.284 1.00 94.75 199 HIS A CA 1
ATOM 1570 C C . HIS A 1 199 ? 3.496 3.308 39.028 1.00 94.75 199 HIS A C 1
ATOM 1572 O O . HIS A 1 199 ? 3.982 3.827 40.030 1.00 94.75 199 HIS A O 1
ATOM 1578 N N . ASP A 1 200 ? 3.969 2.157 38.544 1.00 92.50 200 ASP A N 1
ATOM 1579 C CA . ASP A 1 200 ? 5.029 1.398 39.221 1.00 92.50 200 ASP A CA 1
ATOM 1580 C C . ASP A 1 200 ? 6.379 2.143 39.203 1.00 92.50 200 ASP A C 1
ATOM 1582 O O . ASP A 1 200 ? 7.282 1.821 39.979 1.00 92.50 200 ASP A O 1
ATOM 1586 N N . ARG A 1 201 ? 6.533 3.140 38.320 1.00 89.62 201 ARG A N 1
ATOM 1587 C CA . ARG A 1 201 ? 7.748 3.952 38.171 1.00 89.62 201 ARG A CA 1
ATOM 1588 C C . ARG A 1 201 ? 7.615 5.363 38.740 1.00 89.62 201 ARG A C 1
ATOM 1590 O O . ARG A 1 201 ? 8.602 5.868 39.271 1.00 89.62 201 ARG A O 1
ATOM 1597 N N . ASP A 1 202 ? 6.457 6.009 38.611 1.00 93.00 202 ASP A N 1
ATOM 1598 C CA . ASP A 1 202 ? 6.250 7.411 39.021 1.00 93.00 202 ASP A CA 1
ATOM 1599 C C . ASP A 1 202 ? 5.228 7.606 40.153 1.00 93.00 202 ASP A C 1
ATOM 1601 O O . ASP A 1 202 ? 5.149 8.690 40.730 1.00 93.00 202 ASP A O 1
ATOM 1605 N N . GLY A 1 203 ? 4.498 6.556 40.535 1.00 93.81 203 GLY A N 1
ATOM 1606 C CA . GLY A 1 203 ? 3.461 6.597 41.563 1.00 93.81 203 GLY A CA 1
ATOM 1607 C C . GLY A 1 203 ? 2.132 7.203 41.104 1.00 93.81 203 GLY A C 1
ATOM 1608 O O . GLY A 1 203 ? 1.177 7.212 41.884 1.00 93.81 203 GLY A O 1
ATOM 1609 N N . GLU A 1 204 ? 2.009 7.660 39.857 1.00 94.62 204 GLU A N 1
ATOM 1610 C CA . GLU A 1 204 ? 0.781 8.240 39.314 1.00 94.62 204 GLU A CA 1
ATOM 1611 C C . GLU A 1 204 ? -0.051 7.156 38.615 1.00 94.62 204 GLU A C 1
ATOM 1613 O O . GLU A 1 204 ? 0.299 6.661 37.548 1.00 94.62 204 GLU A O 1
ATOM 1618 N N . ASP A 1 205 ? -1.179 6.765 39.219 1.00 94.56 205 ASP A N 1
ATOM 1619 C CA . ASP A 1 205 ? -2.077 5.754 38.635 1.00 94.56 205 ASP A CA 1
ATOM 1620 C C . ASP A 1 205 ? -2.978 6.365 37.553 1.00 94.56 205 ASP A C 1
ATOM 1622 O O . ASP A 1 205 ? -4.184 6.549 37.736 1.00 94.56 205 ASP A O 1
ATOM 1626 N N . VAL A 1 206 ? -2.363 6.742 36.431 1.00 95.25 206 VAL A N 1
ATOM 1627 C CA . VAL A 1 206 ? -3.031 7.390 35.299 1.00 95.25 206 VAL A CA 1
ATOM 1628 C C . VAL A 1 206 ? -2.730 6.634 34.012 1.00 95.25 206 VAL A C 1
ATOM 1630 O O 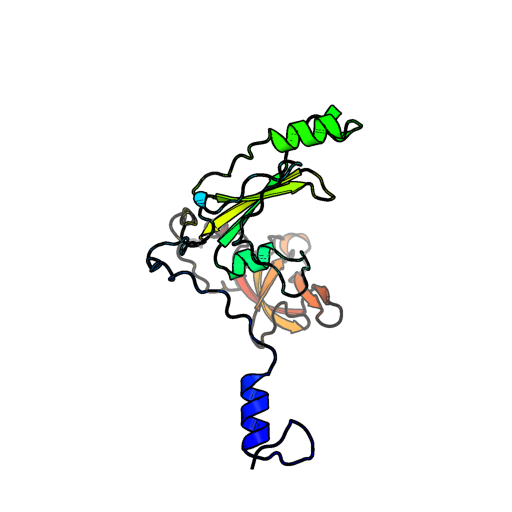. VAL A 1 206 ? -1.581 6.431 33.627 1.00 95.25 206 VAL A O 1
ATOM 1633 N N . TRP A 1 207 ? -3.792 6.261 33.299 1.00 96.88 207 TRP A N 1
ATOM 1634 C CA . TRP A 1 207 ? -3.687 5.724 31.948 1.00 96.88 207 TRP A CA 1
ATOM 1635 C C . TRP A 1 207 ? -3.542 6.856 30.936 1.00 96.88 207 TRP A C 1
ATOM 1637 O O . TRP A 1 207 ? -4.408 7.725 30.843 1.00 96.88 207 TRP A O 1
ATOM 1647 N N . LYS A 1 208 ? -2.465 6.811 30.153 1.00 97.38 208 LYS A N 1
ATOM 1648 C CA . LYS A 1 208 ? -2.210 7.700 29.018 1.00 97.38 208 LYS A CA 1
ATOM 1649 C C . LYS A 1 208 ? -2.369 6.911 27.730 1.00 97.38 208 LYS A C 1
ATOM 1651 O O . LYS A 1 208 ? -1.749 5.863 27.571 1.00 97.38 208 LYS A O 1
ATOM 1656 N N . PHE A 1 209 ? -3.208 7.394 26.822 1.00 97.88 209 PHE A N 1
ATOM 1657 C CA . PHE A 1 209 ? -3.524 6.687 25.584 1.00 97.88 209 PHE A CA 1
ATOM 1658 C C . PHE A 1 209 ? -3.809 7.646 24.436 1.00 97.88 209 PHE A C 1
ATOM 1660 O O . PHE A 1 209 ? -4.164 8.809 24.642 1.00 97.88 209 PHE A O 1
ATOM 1667 N N . THR A 1 210 ? -3.628 7.151 23.218 1.00 98.00 210 THR A N 1
ATOM 1668 C CA . THR A 1 210 ? -3.827 7.929 21.999 1.00 98.00 210 THR A CA 1
ATOM 1669 C C . THR A 1 210 ? -5.316 8.162 21.746 1.00 98.00 210 THR A C 1
ATOM 1671 O O . THR A 1 210 ? -6.145 7.263 21.892 1.00 98.00 210 THR A O 1
ATOM 1674 N N . GLY A 1 211 ? -5.649 9.383 21.353 1.00 96.62 211 GLY A N 1
ATOM 1675 C CA . GLY A 1 211 ? -6.947 9.787 20.833 1.00 96.62 211 GLY A CA 1
ATOM 1676 C C . GLY A 1 211 ? -6.795 10.534 19.513 1.00 96.62 211 GLY A C 1
ATOM 1677 O O . GLY A 1 211 ? -5.681 10.826 19.068 1.00 96.62 211 GLY A O 1
ATOM 1678 N N . TRP A 1 212 ? -7.922 10.875 18.901 1.00 96.00 212 TRP A N 1
ATOM 1679 C CA . TRP A 1 212 ? -7.970 11.634 17.655 1.00 96.00 212 TRP A CA 1
ATOM 1680 C C . TRP A 1 212 ? -8.826 12.893 17.805 1.00 96.00 212 TRP A C 1
ATOM 1682 O O . TRP A 1 212 ? -9.993 12.833 18.195 1.00 96.00 212 TRP A O 1
ATOM 1692 N N . CYS A 1 213 ? -8.247 14.057 17.512 1.00 92.88 213 CYS A N 1
ATOM 1693 C CA . CYS A 1 213 ? -8.968 15.323 17.521 1.00 92.88 213 CYS A CA 1
ATOM 1694 C C . CYS A 1 213 ? -9.628 15.550 16.159 1.00 92.88 213 CYS A C 1
ATOM 1696 O O . CYS A 1 213 ? -9.045 16.176 15.278 1.00 92.88 213 CYS A O 1
ATOM 1698 N N . TRP A 1 214 ? -10.874 15.101 16.006 1.00 88.38 214 TRP A N 1
ATOM 1699 C CA . TRP A 1 214 ? -11.641 15.239 14.759 1.00 88.38 214 TRP A CA 1
ATOM 1700 C C . TRP A 1 214 ? -11.799 16.686 14.269 1.00 88.38 214 TRP A C 1
ATOM 1702 O O . TRP A 1 214 ? -11.886 16.924 13.071 1.00 88.38 214 TRP A O 1
ATOM 1712 N N . ALA A 1 215 ? -11.811 17.668 15.176 1.00 90.88 215 ALA A N 1
ATOM 1713 C CA . ALA A 1 215 ? -11.957 19.078 14.811 1.00 90.88 215 ALA A CA 1
ATOM 1714 C C . ALA A 1 215 ? -10.709 19.674 14.135 1.00 90.88 215 ALA A C 1
ATOM 1716 O O . ALA A 1 215 ? -10.816 20.658 13.406 1.00 90.88 215 ALA A O 1
ATOM 1717 N N . HIS A 1 216 ? -9.532 19.110 14.407 1.00 91.31 216 HIS A N 1
ATOM 1718 C CA . HIS A 1 216 ? -8.243 19.654 13.977 1.00 91.31 216 HIS A CA 1
ATOM 1719 C C . HIS A 1 216 ? -7.354 18.604 13.297 1.00 91.31 216 HIS A C 1
ATOM 1721 O O . HIS A 1 216 ? -6.156 18.842 13.164 1.00 91.31 216 HIS A O 1
ATOM 1727 N N . ASP A 1 217 ? -7.917 17.449 12.941 1.00 91.06 217 ASP A N 1
ATOM 1728 C CA . ASP A 1 217 ? -7.294 16.396 12.133 1.00 91.06 217 ASP A CA 1
ATOM 1729 C C . ASP A 1 217 ? -5.893 15.954 12.615 1.00 91.06 217 ASP A C 1
ATOM 1731 O O . ASP A 1 217 ? -4.934 15.898 11.848 1.00 91.06 217 ASP A O 1
ATOM 1735 N N . HIS A 1 218 ? -5.732 15.691 13.921 1.00 93.12 218 HIS A N 1
ATOM 1736 C CA . HIS A 1 218 ? -4.455 15.221 14.478 1.00 93.12 218 HIS A CA 1
ATOM 1737 C C . HIS A 1 218 ? -4.616 14.282 15.680 1.00 93.12 218 HIS A C 1
ATOM 1739 O O . HIS A 1 218 ? -5.610 14.322 16.412 1.00 93.12 218 HIS A O 1
ATOM 1745 N N . PHE A 1 219 ? -3.581 13.473 15.930 1.00 96.19 219 PHE A N 1
ATOM 1746 C CA . PHE A 1 219 ? -3.480 12.650 17.135 1.00 96.19 219 PHE A CA 1
ATOM 1747 C C . PHE A 1 219 ? -3.280 13.502 18.387 1.00 96.19 219 PHE A C 1
ATOM 1749 O O . PHE A 1 219 ? -2.464 14.419 18.415 1.00 96.19 219 PHE A O 1
ATOM 1756 N N . THR A 1 220 ? -3.986 13.153 19.454 1.00 96.38 220 THR A N 1
ATOM 1757 C CA . THR A 1 220 ? -3.950 13.854 20.742 1.00 96.38 220 THR A CA 1
ATOM 1758 C C . THR A 1 220 ? -4.021 12.852 21.899 1.00 96.38 220 THR A C 1
ATOM 1760 O O . THR A 1 220 ? -4.043 11.642 21.676 1.00 96.38 220 THR A O 1
ATOM 1763 N N . GLU A 1 221 ? -4.042 13.324 23.145 1.00 96.50 221 GLU A N 1
ATOM 1764 C CA . GLU A 1 221 ? -4.351 12.460 24.291 1.00 96.50 221 GLU A CA 1
ATOM 1765 C C . GLU A 1 221 ? -5.851 12.121 24.279 1.00 96.50 221 GLU A C 1
ATOM 1767 O O . GLU A 1 221 ? -6.711 13.009 24.193 1.00 96.50 221 GLU A O 1
ATOM 1772 N N . GLY A 1 222 ? -6.169 10.828 24.340 1.00 95.25 222 GLY A N 1
ATOM 1773 C CA . GLY A 1 222 ? -7.541 10.342 24.411 1.00 95.25 222 GLY A CA 1
ATOM 1774 C C . GLY A 1 222 ? -8.196 10.685 25.748 1.00 95.25 222 GLY A C 1
ATOM 1775 O O . GLY A 1 222 ? -7.528 10.791 26.776 1.00 95.25 222 GLY A O 1
ATOM 1776 N N . LYS A 1 223 ? -9.523 10.843 25.753 1.00 95.94 223 LYS A N 1
ATOM 1777 C CA . LYS A 1 223 ? -10.301 11.054 26.980 1.00 95.94 223 LYS A CA 1
ATOM 1778 C C . LYS A 1 223 ? -11.330 9.944 27.119 1.00 95.94 223 LYS A C 1
ATOM 1780 O O . LYS A 1 223 ? -12.130 9.703 26.220 1.00 95.94 223 LYS A O 1
ATOM 1785 N N . GLY A 1 224 ? -11.315 9.249 28.249 1.00 95.38 224 GLY A N 1
ATOM 1786 C CA . GLY A 1 224 ? -12.166 8.083 28.447 1.00 95.38 224 GLY A CA 1
ATOM 1787 C C . GLY A 1 224 ? -11.700 7.193 29.585 1.00 95.38 224 GLY A C 1
ATOM 1788 O O . GLY A 1 224 ? -10.785 7.534 30.334 1.00 95.38 224 GLY A O 1
ATOM 1789 N N . THR A 1 225 ? -12.344 6.039 29.706 1.00 96.69 225 THR A N 1
ATOM 1790 C CA . THR A 1 225 ? -12.010 5.024 30.706 1.00 96.69 225 THR A CA 1
ATOM 1791 C C . THR A 1 225 ? -11.606 3.732 30.002 1.00 96.69 225 THR A C 1
ATOM 1793 O O . THR A 1 225 ? -12.429 3.160 29.283 1.00 96.69 225 THR A O 1
ATOM 1796 N N . PRO A 1 226 ? -10.367 3.243 30.188 1.00 96.75 226 PRO A N 1
ATOM 1797 C CA . PRO A 1 226 ? -9.998 1.898 29.769 1.00 96.75 226 PRO A CA 1
ATOM 1798 C C . PRO A 1 226 ? -10.887 0.858 30.460 1.00 96.75 226 PRO A C 1
ATOM 1800 O O . PRO A 1 226 ? -11.033 0.867 31.681 1.00 96.75 226 PRO A O 1
ATOM 1803 N N . VAL A 1 227 ? -11.488 -0.030 29.674 1.00 95.25 227 VAL A N 1
ATOM 1804 C CA . VAL A 1 227 ? -12.385 -1.106 30.132 1.00 95.25 227 VAL A CA 1
ATOM 1805 C C . VAL A 1 227 ? -11.820 -2.500 29.856 1.00 95.25 227 VAL A C 1
ATOM 1807 O O . VAL A 1 227 ? -12.342 -3.487 30.370 1.00 95.25 227 VAL A O 1
ATOM 1810 N N . GLY A 1 228 ? -10.721 -2.594 29.108 1.00 94.06 228 GLY A N 1
ATOM 1811 C CA . GLY A 1 228 ? -9.938 -3.815 28.989 1.00 94.06 228 GLY A CA 1
ATOM 1812 C C . GLY A 1 228 ? -8.645 -3.607 28.210 1.00 94.06 228 GLY A C 1
ATOM 1813 O O . GLY A 1 228 ? -8.412 -2.534 27.654 1.00 94.06 228 GLY A O 1
ATOM 1814 N N . TRP A 1 229 ? -7.791 -4.625 28.177 1.00 94.94 229 TRP A N 1
ATOM 1815 C CA . TRP A 1 229 ? -6.481 -4.526 27.536 1.00 94.94 229 TRP A CA 1
ATOM 1816 C C . TRP A 1 229 ? -6.041 -5.824 26.854 1.00 94.94 229 TRP A C 1
ATOM 1818 O O . TRP A 1 229 ? -6.560 -6.909 27.127 1.00 94.94 229 TRP A O 1
ATOM 1828 N N . LEU A 1 230 ? -5.054 -5.698 25.972 1.00 94.25 230 LEU A N 1
ATOM 1829 C CA . LEU A 1 230 ? -4.285 -6.783 25.371 1.00 94.25 230 LEU A CA 1
ATOM 1830 C C . LEU A 1 230 ? -2.806 -6.363 25.275 1.00 94.25 230 LEU A C 1
ATOM 1832 O O . LEU A 1 230 ? -2.521 -5.168 25.141 1.00 94.25 230 LEU A O 1
ATOM 1836 N N . PRO A 1 231 ? -1.846 -7.308 25.291 1.00 91.31 231 PRO A N 1
ATOM 1837 C CA . PRO A 1 231 ? -0.453 -6.990 24.977 1.00 91.31 231 PRO A CA 1
ATOM 1838 C C . PRO A 1 231 ? -0.349 -6.339 23.595 1.00 91.31 231 PRO A C 1
ATOM 1840 O O . PRO A 1 231 ? -1.139 -6.679 22.713 1.00 91.31 231 PRO A O 1
ATOM 1843 N N . LEU A 1 232 ? 0.604 -5.428 23.379 1.00 86.88 232 LEU A N 1
ATOM 1844 C CA . LEU A 1 232 ? 0.775 -4.801 22.063 1.00 86.88 232 LEU A CA 1
ATOM 1845 C C . LEU A 1 232 ? 1.178 -5.825 20.989 1.00 86.88 232 LEU A C 1
ATOM 1847 O O . LEU A 1 232 ? 0.665 -5.773 19.876 1.00 86.88 232 LEU A O 1
ATOM 1851 N N . ILE A 1 233 ? 2.044 -6.778 21.348 1.00 82.94 233 ILE A N 1
ATOM 1852 C CA . ILE A 1 233 ? 2.523 -7.856 20.474 1.00 82.94 233 ILE A CA 1
ATOM 1853 C C . ILE A 1 233 ? 2.036 -9.197 21.036 1.00 82.94 233 ILE A C 1
ATOM 1855 O O . ILE A 1 233 ? 2.226 -9.490 22.218 1.00 82.94 233 ILE A O 1
ATOM 1859 N N . ASP A 1 234 ? 1.420 -10.026 20.189 1.00 65.56 234 ASP A N 1
ATOM 1860 C CA . ASP A 1 234 ? 0.688 -11.237 20.599 1.00 65.56 234 ASP A CA 1
ATOM 1861 C C . ASP A 1 234 ? 1.548 -12.287 21.339 1.00 65.56 234 ASP A C 1
ATOM 1863 O O . ASP A 1 234 ? 1.021 -13.069 22.129 1.00 65.56 234 ASP A O 1
ATOM 1867 N N . GLY A 1 235 ? 2.879 -12.244 21.189 1.00 53.59 235 GLY A N 1
ATOM 1868 C CA . GLY A 1 235 ? 3.830 -13.128 21.880 1.00 53.59 235 GLY A CA 1
ATOM 1869 C C . GLY A 1 235 ? 4.102 -12.813 23.361 1.00 53.59 235 GLY A C 1
ATOM 1870 O O . GLY A 1 235 ? 4.874 -13.527 23.993 1.00 53.59 235 GLY A O 1
ATOM 1871 N N . GLN A 1 236 ? 3.504 -11.764 23.940 1.00 54.34 236 GLN A N 1
ATOM 1872 C CA . GLN A 1 236 ? 3.720 -11.381 25.349 1.00 54.34 236 GLN A CA 1
ATOM 1873 C C . GLN A 1 236 ? 2.698 -11.964 26.345 1.00 54.34 236 GLN A C 1
ATOM 1875 O O . GLN A 1 236 ? 2.794 -11.684 27.541 1.00 54.34 236 GLN A O 1
ATOM 1880 N N . ARG A 1 237 ? 1.734 -12.788 25.905 1.00 52.34 237 ARG A N 1
ATOM 1881 C CA . ARG A 1 237 ? 0.736 -13.406 26.807 1.00 52.34 237 ARG A CA 1
ATOM 1882 C C . ARG A 1 237 ? 1.344 -14.351 27.852 1.00 52.34 237 ARG A C 1
ATOM 1884 O O . ARG A 1 237 ? 0.813 -14.437 28.955 1.00 52.34 237 ARG A O 1
ATOM 1891 N N . ASP A 1 238 ? 2.475 -14.983 27.548 1.00 43.59 238 ASP A N 1
ATOM 1892 C CA . ASP A 1 238 ? 3.109 -15.984 28.4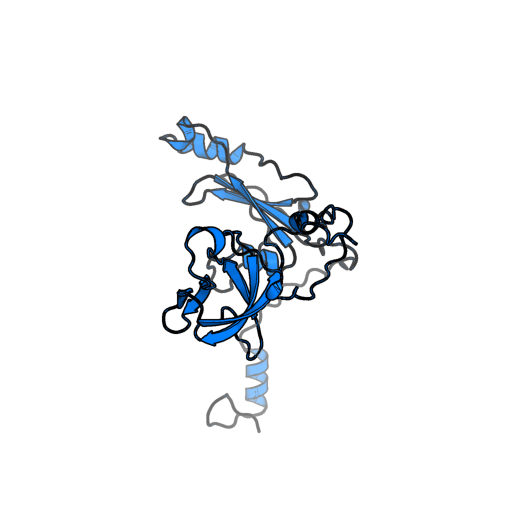20 1.00 43.59 238 ASP A CA 1
ATOM 1893 C C . ASP A 1 238 ? 4.031 -15.385 29.502 1.00 43.59 238 ASP A C 1
ATOM 1895 O O . ASP A 1 238 ? 4.597 -16.118 30.313 1.00 43.59 238 ASP A O 1
ATOM 1899 N N . ALA A 1 239 ? 4.185 -14.056 29.547 1.00 45.88 239 ALA A N 1
ATOM 1900 C CA . ALA A 1 239 ? 5.017 -13.368 30.539 1.00 45.88 239 ALA A CA 1
ATOM 1901 C C . ALA A 1 239 ? 4.252 -12.936 31.807 1.00 45.88 239 ALA A C 1
ATOM 1903 O O . ALA A 1 239 ? 4.865 -12.420 32.743 1.00 45.88 239 ALA A O 1
ATOM 1904 N N . ALA A 1 240 ? 2.932 -13.143 31.870 1.00 40.84 240 ALA A N 1
ATOM 1905 C CA . ALA A 1 240 ? 2.176 -12.887 33.091 1.00 40.84 240 ALA A CA 1
ATOM 1906 C C . ALA A 1 240 ? 2.537 -13.944 34.158 1.00 40.84 240 ALA A C 1
ATOM 1908 O O . ALA A 1 240 ? 2.444 -15.144 33.882 1.00 40.84 240 ALA A O 1
ATOM 1909 N N . PRO A 1 241 ? 2.947 -13.549 35.378 1.00 39.34 241 PRO A N 1
ATOM 1910 C CA . PRO A 1 241 ? 3.290 -14.504 36.421 1.00 39.34 241 PRO A CA 1
ATOM 1911 C C . PRO A 1 241 ? 2.055 -15.333 36.784 1.00 39.34 241 PRO A C 1
ATOM 1913 O O . PRO A 1 241 ? 1.021 -14.805 37.195 1.00 39.34 241 PRO A O 1
ATOM 1916 N N . GLY A 1 242 ? 2.170 -16.651 36.613 1.00 37.09 242 GLY A N 1
ATOM 1917 C CA . GLY A 1 242 ? 1.136 -17.602 36.991 1.00 37.09 242 GLY A CA 1
ATOM 1918 C C . GLY A 1 242 ? 0.769 -17.449 38.465 1.00 37.09 242 GLY A C 1
ATOM 1919 O O . GLY A 1 242 ? 1.629 -17.504 39.343 1.00 37.09 242 GLY A O 1
ATOM 1920 N N . VAL A 1 243 ? -0.525 -17.270 38.728 1.00 38.59 243 VAL A N 1
ATOM 1921 C CA . VAL A 1 243 ? -1.098 -17.308 40.074 1.00 38.59 243 VAL A CA 1
ATOM 1922 C C . VAL A 1 243 ? -0.831 -18.696 40.660 1.00 38.59 243 VAL A C 1
ATOM 1924 O O . VAL A 1 243 ? -1.405 -19.696 40.222 1.00 38.59 243 VAL A O 1
ATOM 1927 N N . GLY A 1 244 ? 0.090 -18.754 41.622 1.00 34.25 244 GLY A N 1
ATOM 1928 C CA . GLY A 1 244 ? 0.354 -19.942 42.422 1.00 34.25 244 GLY A CA 1
ATOM 1929 C C . GLY A 1 244 ? -0.896 -20.365 43.192 1.00 34.25 244 GLY A C 1
ATOM 1930 O O . GLY A 1 244 ? -1.596 -19.528 43.763 1.00 34.25 244 GLY A O 1
ATOM 1931 N N . LYS A 1 245 ? -1.169 -21.671 43.165 1.00 33.34 245 LYS A N 1
ATOM 1932 C CA . LYS A 1 245 ? -2.055 -22.343 44.120 1.00 33.34 245 LYS A CA 1
ATOM 1933 C C . LYS A 1 245 ? -1.421 -22.400 45.504 1.00 33.34 245 LYS A C 1
ATOM 1935 O O . LYS A 1 245 ? -0.179 -22.543 45.557 1.00 33.34 245 LYS A O 1
#

pLDDT: mean 80.44, std 19.94, range [33.34, 98.0]

Foldseek 3Di:
DDDPPDDDDDDPVVVVVCVVDPPPPPPPPPPPPDPQDPPPLCSPALDVVQWDDADPLQKTARPRQDADPVRDPPPSQVVLVVVQKHKDKDADPADPVLVPDDVPSVSVCQNVDDDDDPPFDKHWRIWDADPVGTMTMIIDGNVRPPPPPPPPCPDPPVDFAAPVQADQCFAKWWFFWCFPDQAQDPDNHTDTWIWHHRCVPPVDRDIWTWGADPVVGDIDTTHTGGGGIDHPDPVCPVVRDDDDD

Secondary structure (DSSP, 8-state):
-EE-SSS-EEPHHHHHHHHHHS---------------TT-TTTT-S-GGGPPPPPTT--EE-TTS---TT---TTHHHHHHHHTEEEEEEE----HHHHHT-HHHHHHHHHH--PPPPSSS-EEEEEEEETTEEEEEEEEEGGGS-------------SPBPGGG---SS--EEEEEEEEE--SSS-SS-EEEEEEE-HHHHS---EEEEEEETTTTEEEE-EEEEEEEEESSGGGGGGSPP---